Protein AF-A0A2S8PTW9-F1 (afdb_monomer)

Radius of gyration: 29.67 Å; Cα contacts (8 Å, |Δi|>4): 333; chains: 1; bounding box: 75×31×56 Å

Nearest PDB structures (foldseek):
  8pmr-assembly1_B  TM=9.628E-01  e=6.558E-12  Aspergillus fumigatus Af293
  6ygg-assembly1_B  TM=9.626E-01  e=1.312E-11  Aspergillus fumigatus Af293
  8r17-assembly1_A-2  TM=9.226E-01  e=1.488E-11  Neurospora crassa
  8pms-assembly2_C  TM=9.330E-01  e=4.082E-11  Aspergillus fumigatus Af293
  8r15-assembly1_A-2  TM=8.819E-01  e=1.798E-11  Fusarium oxysporum f. sp. cubense race 1

pLDDT: mean 82.05, std 20.7, range [34.62, 98.69]

Foldseek 3Di:
DDDDPRFDWDAPDPVLVVVLRVQLVVDPPCSLVSQVVVLVVVCCVVPPPDDQPPRRDRGPDDPVNSVVRNVVVVVVVVVVVVVVVCVVVVVVLVVLLVVLQVCLVVVPDDPPNQFPDDWDWDKDAAFFKWKDQADLQFFKIAGPPQDPLQQQDAPVSVVGDIFMKGFHHIAGRWTWHFGHNHSSGDHRGIMTGGPGGNVVCCVVVRIDTDD

Structure (mmCIF, N/CA/C/O backbone):
data_AF-A0A2S8PTW9-F1
#
_entry.id   AF-A0A2S8PTW9-F1
#
loop_
_atom_site.group_PDB
_atom_site.id
_atom_site.type_symbol
_atom_site.label_atom_id
_atom_site.label_alt_id
_atom_site.label_comp_id
_atom_site.label_asym_id
_atom_site.label_entity_id
_atom_site.label_seq_id
_atom_site.pdbx_PDB_ins_code
_atom_site.Cartn_x
_atom_site.Cartn_y
_atom_site.Cartn_z
_atom_site.occupancy
_atom_site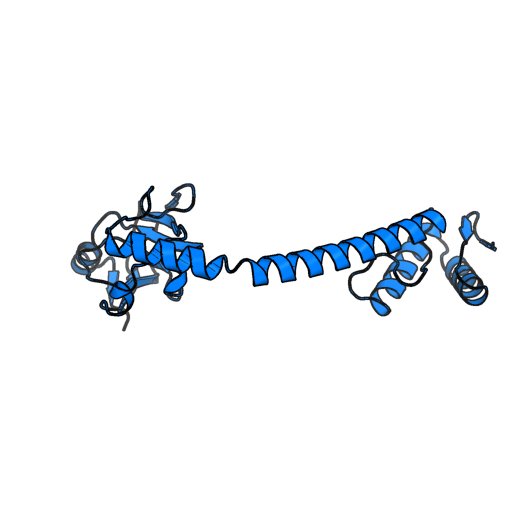.B_iso_or_equiv
_atom_site.auth_seq_id
_atom_site.auth_comp_id
_atom_site.auth_asym_id
_atom_site.auth_atom_id
_atom_site.pdbx_PDB_model_num
ATOM 1 N N . MET A 1 1 ? 51.076 4.497 -30.069 1.00 44.59 1 MET A N 1
ATOM 2 C CA . MET A 1 1 ? 51.244 4.101 -28.652 1.00 44.59 1 MET A CA 1
ATOM 3 C C . MET A 1 1 ? 52.230 5.046 -27.999 1.00 44.59 1 MET A C 1
ATOM 5 O O . MET A 1 1 ? 53.196 5.438 -28.641 1.00 44.59 1 MET A O 1
ATOM 9 N N . ALA A 1 2 ? 51.959 5.442 -26.763 1.00 47.88 2 ALA A N 1
ATOM 10 C CA . ALA A 1 2 ? 52.759 6.402 -26.016 1.00 47.88 2 ALA A CA 1
ATOM 11 C C . ALA A 1 2 ? 53.159 5.792 -24.667 1.00 47.88 2 ALA A C 1
ATOM 13 O O . ALA A 1 2 ? 52.341 5.120 -24.056 1.00 47.88 2 ALA A O 1
ATOM 14 N N . VAL A 1 3 ? 54.392 6.003 -24.202 1.00 51.44 3 VAL A N 1
ATOM 15 C CA . VAL A 1 3 ? 54.843 5.548 -22.874 1.00 51.44 3 VAL A CA 1
ATOM 16 C C . VAL A 1 3 ? 55.181 6.772 -22.031 1.00 51.44 3 VAL A C 1
ATOM 18 O O . VAL A 1 3 ? 55.885 7.655 -22.519 1.00 51.44 3 VAL A O 1
ATOM 21 N N . ALA A 1 4 ? 54.662 6.841 -20.805 1.00 52.59 4 ALA A N 1
ATOM 22 C CA . ALA A 1 4 ? 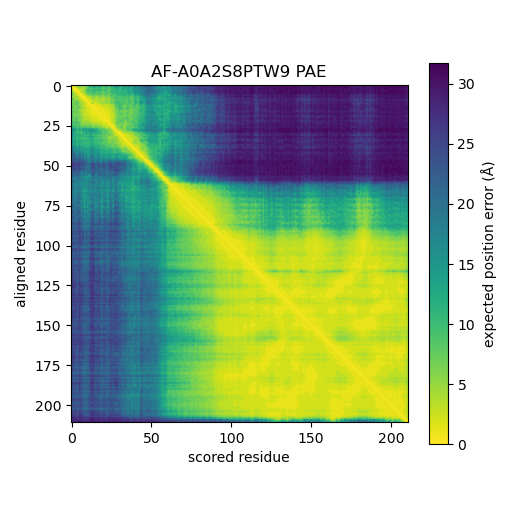55.040 7.845 -19.808 1.00 52.59 4 ALA A CA 1
ATOM 23 C C . ALA A 1 4 ? 54.912 7.250 -18.395 1.00 52.59 4 ALA A C 1
ATOM 25 O O . ALA A 1 4 ? 53.956 6.532 -18.105 1.00 52.59 4 ALA A O 1
ATOM 26 N N . GLY A 1 5 ? 55.913 7.483 -17.538 1.00 53.41 5 GLY A N 1
ATOM 27 C CA . GLY A 1 5 ? 55.943 6.961 -16.162 1.00 53.41 5 GLY A CA 1
ATOM 28 C C . GLY A 1 5 ? 55.925 5.428 -16.032 1.00 53.41 5 GLY A C 1
ATOM 29 O O . GLY A 1 5 ? 55.484 4.918 -15.010 1.00 53.41 5 GLY A O 1
ATOM 30 N N . GLY A 1 6 ? 56.346 4.686 -17.067 1.00 54.41 6 GLY A N 1
ATOM 31 C CA . GLY A 1 6 ? 56.312 3.213 -17.097 1.00 54.41 6 GLY A CA 1
ATOM 32 C C . GLY A 1 6 ? 54.978 2.594 -17.544 1.00 54.41 6 GLY A C 1
ATOM 33 O O . GLY A 1 6 ? 54.905 1.378 -17.705 1.00 54.41 6 GLY A O 1
ATOM 34 N N . ALA A 1 7 ? 53.940 3.398 -17.804 1.00 51.84 7 ALA A N 1
ATOM 35 C CA . ALA A 1 7 ? 52.643 2.928 -18.293 1.00 51.84 7 ALA A CA 1
ATOM 36 C C . ALA A 1 7 ? 52.500 3.112 -19.815 1.00 51.84 7 ALA A C 1
ATOM 38 O O . ALA A 1 7 ? 52.892 4.141 -20.373 1.00 51.84 7 ALA A O 1
ATOM 39 N N . GLN A 1 8 ? 51.903 2.123 -20.491 1.00 57.44 8 GLN A N 1
ATOM 40 C CA . GLN A 1 8 ? 51.485 2.256 -21.888 1.00 57.44 8 GLN A CA 1
ATOM 41 C C . GLN A 1 8 ? 50.155 3.012 -21.971 1.00 57.44 8 GLN A C 1
ATOM 43 O O . GLN A 1 8 ? 49.146 2.594 -21.408 1.00 57.44 8 GLN A O 1
ATOM 48 N N . ILE A 1 9 ? 50.155 4.112 -22.718 1.00 56.06 9 ILE A N 1
ATOM 49 C CA . ILE A 1 9 ? 48.984 4.922 -23.036 1.00 56.06 9 ILE A CA 1
ATOM 50 C C . ILE A 1 9 ? 48.485 4.515 -24.420 1.00 56.06 9 ILE A C 1
ATOM 52 O O . ILE A 1 9 ? 49.180 4.664 -25.439 1.00 56.06 9 ILE A O 1
ATOM 56 N N . VAL A 1 10 ? 47.249 4.032 -24.448 1.00 55.03 10 VAL A N 1
ATOM 57 C CA . VAL A 1 10 ? 46.483 3.788 -25.667 1.00 55.03 10 VAL A CA 1
ATOM 58 C C . VAL A 1 10 ? 45.387 4.847 -25.725 1.00 55.03 10 VAL A C 1
ATOM 60 O O . VAL A 1 10 ? 44.580 4.952 -24.808 1.00 55.03 10 VAL A O 1
ATOM 63 N N . ALA A 1 11 ? 45.392 5.657 -26.781 1.00 52.72 11 ALA A N 1
ATOM 64 C CA . ALA A 1 11 ? 44.460 6.763 -26.970 1.00 52.72 11 ALA A CA 1
ATOM 65 C C . ALA A 1 11 ? 43.822 6.683 -28.360 1.00 52.72 11 ALA A C 1
ATOM 67 O O . ALA A 1 11 ? 44.445 6.181 -29.297 1.00 52.72 11 ALA A O 1
ATOM 68 N N . ALA A 1 12 ? 42.593 7.188 -28.478 1.00 47.06 12 ALA A N 1
ATOM 69 C CA . ALA A 1 12 ? 41.829 7.161 -29.725 1.00 47.06 12 ALA A CA 1
ATOM 70 C C . ALA A 1 12 ? 42.385 8.114 -30.801 1.00 47.06 12 ALA A C 1
ATOM 72 O O . ALA A 1 12 ? 42.236 7.829 -31.985 1.00 47.06 12 ALA A O 1
ATOM 73 N N . THR A 1 13 ? 43.049 9.209 -30.405 1.00 54.88 13 THR A N 1
ATOM 74 C CA . THR A 1 13 ? 43.732 10.134 -31.326 1.00 54.88 13 THR A CA 1
ATOM 75 C C . THR A 1 13 ? 45.103 10.568 -30.784 1.00 54.88 13 THR A C 1
ATOM 77 O O . THR A 1 13 ? 45.358 10.444 -29.577 1.00 54.88 13 THR A O 1
ATOM 80 N N . PRO A 1 14 ? 46.004 11.080 -31.646 1.00 61.09 14 PRO A N 1
ATOM 81 C CA . PRO A 1 14 ? 47.291 11.630 -31.223 1.00 61.09 14 PRO A CA 1
ATOM 82 C C . PRO A 1 14 ? 47.163 12.809 -30.248 1.00 61.09 14 PRO A C 1
ATOM 84 O O . PRO A 1 14 ? 47.955 12.901 -29.310 1.00 61.09 14 PRO A O 1
ATOM 87 N N . GLU A 1 15 ? 46.156 13.673 -30.407 1.00 62.25 15 GLU A N 1
ATOM 88 C CA . GLU A 1 15 ? 45.913 14.805 -29.501 1.00 62.25 15 GLU A CA 1
ATOM 89 C C . GLU A 1 15 ? 45.520 14.317 -28.102 1.00 62.25 15 GLU A C 1
ATOM 91 O O . GLU A 1 15 ? 46.035 14.808 -27.097 1.00 62.25 15 GLU A O 1
ATOM 96 N N . ILE A 1 16 ? 44.673 13.284 -28.022 1.00 59.72 16 ILE A N 1
ATOM 97 C CA . ILE A 1 16 ? 44.289 12.656 -26.749 1.00 59.72 16 ILE A CA 1
ATOM 98 C C . ILE A 1 16 ? 45.504 11.988 -26.093 1.00 59.72 16 ILE A C 1
ATOM 100 O O . ILE A 1 16 ? 45.672 12.072 -24.876 1.00 59.72 16 ILE A O 1
ATOM 104 N N . ALA A 1 17 ? 46.398 11.383 -26.882 1.00 60.72 17 ALA A N 1
ATOM 105 C CA . ALA A 1 17 ? 47.649 10.826 -26.369 1.00 60.72 17 ALA A CA 1
ATOM 106 C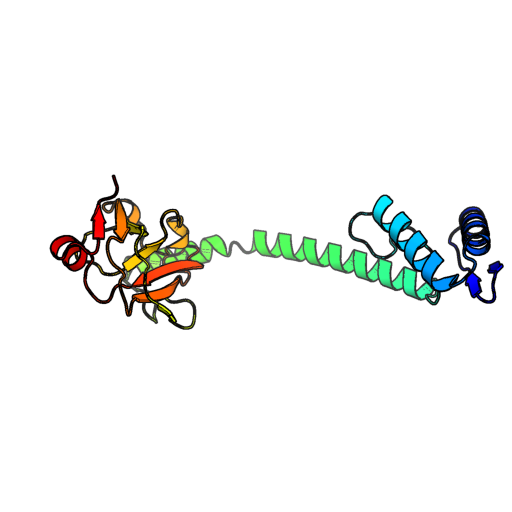 C . ALA A 1 17 ? 48.575 11.908 -25.782 1.00 60.72 17 ALA A C 1
ATOM 108 O O . ALA A 1 17 ? 49.238 11.664 -24.773 1.00 60.72 17 ALA A O 1
ATOM 109 N N . ALA A 1 18 ? 48.626 13.094 -26.398 1.00 65.94 18 ALA A N 1
ATOM 110 C CA . ALA A 1 18 ? 49.424 14.220 -25.919 1.00 65.94 18 ALA A CA 1
ATOM 111 C C . ALA A 1 18 ? 48.866 14.799 -24.609 1.00 65.94 18 ALA A C 1
ATOM 113 O O . ALA A 1 18 ? 49.622 14.994 -23.657 1.00 65.94 18 ALA A O 1
ATOM 114 N N . MET A 1 19 ? 47.545 14.976 -24.514 1.00 64.69 19 MET A N 1
ATOM 115 C CA . MET A 1 19 ? 46.888 15.420 -23.278 1.00 64.69 19 MET A CA 1
ATOM 116 C C . MET A 1 19 ? 47.076 14.416 -22.132 1.00 64.69 19 MET A C 1
ATOM 118 O O . MET A 1 19 ? 47.370 14.810 -21.006 1.00 64.69 19 MET A O 1
ATOM 122 N N . ALA A 1 20 ? 46.985 13.113 -22.423 1.00 62.28 20 ALA A N 1
ATOM 123 C CA . ALA A 1 20 ? 47.231 12.046 -21.454 1.00 62.28 20 ALA A CA 1
ATOM 124 C C . ALA A 1 20 ? 48.651 12.095 -20.871 1.00 62.28 20 ALA A C 1
ATOM 126 O O . ALA A 1 20 ? 48.835 11.937 -19.665 1.00 62.28 20 ALA A O 1
ATOM 127 N N . ARG A 1 21 ? 49.654 12.321 -21.731 1.00 65.50 21 ARG A N 1
ATOM 128 C CA . ARG A 1 21 ? 51.059 12.468 -21.327 1.00 65.50 21 ARG A CA 1
ATO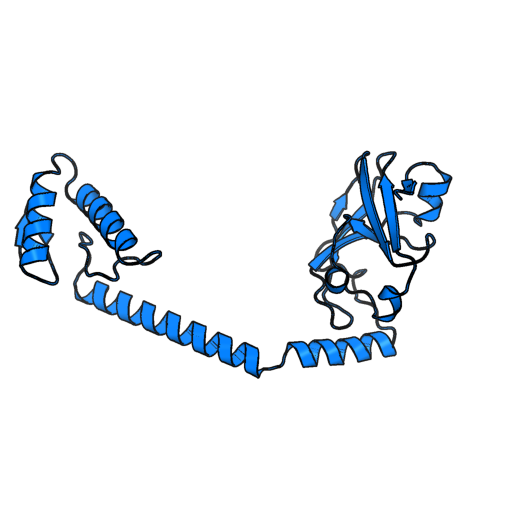M 129 C C . ARG A 1 21 ? 51.275 13.700 -20.451 1.00 65.50 21 ARG A C 1
ATOM 131 O O . ARG A 1 21 ? 51.898 13.577 -19.404 1.00 65.50 21 ARG A O 1
ATOM 138 N N . ALA A 1 22 ? 50.718 14.847 -20.837 1.00 66.44 22 ALA A N 1
ATOM 139 C CA . ALA A 1 22 ? 50.836 16.081 -20.060 1.00 66.44 22 ALA A CA 1
ATOM 140 C C . ALA A 1 22 ? 50.189 15.951 -18.667 1.00 66.44 22 ALA A C 1
ATOM 142 O O . ALA A 1 22 ? 50.758 16.387 -17.669 1.00 66.44 22 ALA A O 1
ATOM 143 N N . ALA A 1 23 ? 49.032 15.287 -18.576 1.00 62.16 23 ALA A N 1
ATOM 144 C CA . ALA A 1 23 ? 48.387 15.000 -17.295 1.00 62.16 23 ALA A CA 1
ATOM 145 C C . ALA A 1 23 ? 49.241 14.067 -16.416 1.00 62.16 23 ALA A C 1
ATOM 147 O O . ALA A 1 23 ? 49.372 14.295 -15.217 1.00 62.16 23 ALA A O 1
ATOM 148 N N . LEU A 1 24 ? 49.868 13.051 -17.018 1.00 60.75 24 LEU A N 1
ATOM 149 C CA . LEU A 1 24 ? 50.769 12.108 -16.350 1.00 60.75 24 LEU A CA 1
ATOM 150 C C . LEU A 1 24 ? 51.988 12.779 -15.711 1.00 60.75 24 LEU A C 1
ATOM 152 O O . LEU A 1 24 ? 52.347 12.436 -14.585 1.00 60.75 24 LEU A O 1
ATOM 156 N N . GLU A 1 25 ? 52.595 13.747 -16.397 1.00 65.12 25 GLU A N 1
ATOM 157 C CA . GLU A 1 25 ? 53.739 14.516 -15.888 1.00 65.12 25 GLU A CA 1
ATOM 158 C C . GLU A 1 25 ? 53.377 15.376 -14.662 1.00 65.12 25 GLU A C 1
ATOM 160 O O . GLU A 1 25 ? 54.220 15.608 -13.793 1.00 65.12 25 GLU A O 1
ATOM 165 N N . GLY A 1 26 ? 52.109 15.783 -14.528 1.00 63.53 26 GLY A N 1
ATOM 166 C CA . GLY A 1 26 ? 51.598 16.493 -13.350 1.00 63.53 26 GLY A CA 1
ATOM 167 C C . GLY A 1 26 ? 51.373 15.608 -12.113 1.00 63.53 26 GLY A C 1
ATOM 168 O O . GLY A 1 26 ? 51.289 16.116 -10.992 1.00 63.53 26 GLY A O 1
ATOM 169 N N . CYS A 1 27 ? 51.303 14.284 -12.274 1.00 64.62 27 CYS A N 1
ATOM 170 C CA . CYS A 1 27 ? 50.890 13.347 -11.228 1.00 64.62 27 CYS A CA 1
ATOM 171 C C . CYS A 1 27 ? 52.095 12.697 -10.523 1.00 64.62 27 CYS A C 1
ATOM 173 O O . CYS A 1 27 ? 52.467 11.560 -10.803 1.00 64.62 27 CYS A O 1
ATOM 175 N N . LYS A 1 28 ? 52.695 13.409 -9.562 1.00 58.66 28 LYS A N 1
ATOM 176 C CA . LYS A 1 28 ? 53.986 13.038 -8.941 1.00 58.66 28 LYS A CA 1
ATOM 177 C C . LYS A 1 28 ? 54.012 11.737 -8.114 1.00 58.66 28 LYS A C 1
ATOM 179 O O . LYS A 1 28 ? 55.070 11.125 -8.038 1.00 58.66 28 LYS A O 1
ATOM 184 N N . ALA A 1 29 ? 52.911 11.322 -7.474 1.00 55.69 29 ALA A N 1
ATOM 185 C CA . ALA A 1 29 ? 52.945 10.241 -6.465 1.00 55.69 29 ALA A CA 1
ATOM 186 C C . ALA A 1 29 ? 52.148 8.969 -6.823 1.00 55.69 29 ALA A C 1
ATOM 188 O O . ALA A 1 29 ? 52.393 7.914 -6.248 1.00 55.69 29 ALA A O 1
ATOM 189 N N . ALA A 1 30 ? 51.204 9.042 -7.767 1.00 58.12 30 ALA A N 1
ATOM 190 C CA . ALA A 1 30 ? 50.391 7.893 -8.177 1.00 58.12 30 ALA A CA 1
ATOM 191 C C . ALA A 1 30 ? 49.787 8.121 -9.575 1.00 58.12 30 ALA A C 1
ATOM 193 O O . ALA A 1 30 ? 48.578 8.349 -9.694 1.00 58.12 30 ALA A O 1
ATOM 194 N N . PRO A 1 31 ? 50.607 8.090 -10.641 1.00 59.97 31 PRO A N 1
ATOM 195 C CA . PRO A 1 31 ? 50.174 8.416 -11.999 1.00 59.97 31 PRO A CA 1
ATOM 196 C C . PRO A 1 31 ? 48.932 7.621 -12.427 1.00 59.97 31 PRO A C 1
ATOM 198 O O . PRO A 1 31 ? 47.965 8.210 -12.894 1.00 59.97 31 PRO A O 1
ATOM 201 N N . THR A 1 32 ? 48.882 6.318 -12.141 1.00 55.53 32 THR A N 1
ATOM 202 C CA . THR A 1 32 ? 47.740 5.434 -12.438 1.00 55.53 32 THR A CA 1
ATOM 203 C C . THR A 1 32 ? 46.422 5.871 -11.791 1.00 55.53 32 THR A C 1
ATOM 205 O O . THR A 1 32 ? 45.385 5.904 -12.451 1.00 55.53 32 THR A O 1
ATOM 208 N N . ILE A 1 33 ? 46.456 6.232 -10.504 1.00 59.97 33 ILE A N 1
ATOM 209 C CA . ILE A 1 33 ? 45.272 6.695 -9.760 1.00 59.97 33 ILE A CA 1
ATOM 210 C C . ILE A 1 33 ? 44.841 8.070 -10.277 1.00 59.97 33 ILE A C 1
ATOM 212 O O . ILE A 1 33 ? 43.656 8.327 -10.467 1.00 59.97 33 ILE A O 1
ATOM 216 N N . CYS A 1 34 ? 45.816 8.932 -10.553 1.00 63.66 34 CYS A N 1
ATOM 217 C CA . CYS A 1 34 ? 45.598 10.279 -11.053 1.00 63.66 34 CYS A CA 1
ATOM 218 C C . CYS A 1 34 ? 44.927 10.282 -12.438 1.00 63.66 34 CYS A C 1
ATOM 220 O O . CYS A 1 34 ? 43.948 11.002 -12.626 1.00 63.66 34 CYS A O 1
ATOM 222 N N . LEU A 1 35 ? 45.362 9.424 -13.376 1.00 59.88 35 LEU A N 1
ATOM 223 C CA . LEU A 1 35 ? 44.660 9.267 -14.657 1.00 59.88 35 LEU A CA 1
ATOM 224 C C . LEU A 1 35 ? 43.292 8.635 -14.507 1.00 59.88 35 LEU A C 1
ATOM 226 O O . LEU A 1 35 ? 42.390 9.041 -15.223 1.00 59.88 35 LEU A O 1
ATOM 230 N N . ASN A 1 36 ? 43.125 7.643 -13.632 1.00 57.59 36 ASN A N 1
ATOM 231 C CA . ASN A 1 36 ? 41.810 7.042 -13.441 1.00 57.59 36 ASN A CA 1
ATOM 232 C C . ASN A 1 36 ? 40.817 8.099 -12.930 1.00 57.59 36 ASN A C 1
ATOM 234 O O . ASN A 1 36 ? 39.722 8.207 -13.471 1.00 57.59 36 ASN A O 1
ATOM 238 N N . ASN A 1 37 ? 41.225 8.948 -11.981 1.00 57.59 37 ASN A N 1
ATOM 239 C CA . ASN A 1 37 ? 40.396 10.055 -11.500 1.00 57.59 37 ASN A CA 1
ATOM 240 C C . ASN A 1 37 ? 40.151 11.119 -12.582 1.00 57.59 37 ASN A C 1
ATOM 242 O O . ASN A 1 37 ? 39.009 11.522 -12.782 1.00 57.59 37 ASN A O 1
ATOM 246 N N . ALA A 1 38 ? 41.183 11.544 -13.317 1.00 60.34 38 ALA A N 1
ATOM 247 C CA . ALA A 1 38 ? 41.036 12.521 -14.398 1.00 60.34 38 ALA A CA 1
ATOM 248 C C . ALA A 1 38 ? 40.183 11.980 -15.563 1.00 60.34 38 ALA A C 1
ATOM 250 O O . ALA A 1 38 ? 39.331 12.681 -16.102 1.00 60.34 38 ALA A O 1
ATOM 251 N N . GLY A 1 39 ? 40.366 10.711 -15.923 1.00 54.66 39 GLY A N 1
ATOM 252 C CA . GLY A 1 39 ? 39.605 10.008 -16.951 1.00 54.66 39 GLY A CA 1
ATOM 253 C C . GLY A 1 39 ? 38.135 9.838 -16.576 1.00 54.66 39 GLY A C 1
ATOM 254 O O . GLY A 1 39 ? 37.279 10.026 -17.436 1.00 54.66 39 GLY A O 1
ATOM 255 N N . ILE A 1 40 ? 37.829 9.554 -15.304 1.00 51.19 40 ILE A N 1
ATOM 256 C CA . ILE A 1 40 ? 36.453 9.521 -14.779 1.00 51.19 40 ILE A CA 1
ATOM 257 C C . ILE A 1 40 ? 35.813 10.915 -14.850 1.00 51.19 40 ILE A C 1
ATOM 259 O O . ILE A 1 40 ? 34.720 11.038 -15.398 1.00 51.19 40 ILE A O 1
ATOM 263 N N . GLN A 1 41 ? 36.511 11.964 -14.394 1.00 48.78 41 GLN A N 1
ATOM 264 C CA . GLN A 1 41 ? 35.993 13.340 -14.424 1.00 48.78 41 GLN A CA 1
ATOM 265 C C . GLN A 1 41 ? 35.678 13.824 -15.849 1.00 48.78 41 GLN A C 1
ATOM 267 O O . GLN A 1 41 ? 34.651 14.462 -16.078 1.00 48.78 41 GLN A O 1
ATOM 272 N N . VAL A 1 42 ? 36.518 13.482 -16.831 1.00 51.41 42 VAL A N 1
ATOM 273 C CA . VAL A 1 42 ? 36.273 13.820 -18.244 1.00 51.41 42 VAL A CA 1
ATOM 274 C C . VAL A 1 42 ? 35.158 12.954 -18.855 1.00 51.41 42 VAL A C 1
ATOM 276 O O . VAL A 1 42 ? 34.376 13.452 -19.663 1.00 51.41 42 VAL A O 1
ATOM 279 N N . ALA A 1 43 ? 35.032 11.677 -18.468 1.00 43.97 43 ALA A N 1
ATOM 280 C CA . ALA A 1 43 ? 33.946 10.810 -18.944 1.00 43.97 43 ALA A CA 1
ATOM 281 C C . ALA A 1 43 ? 32.560 11.264 -18.466 1.00 43.97 43 ALA A C 1
ATOM 283 O O . ALA A 1 43 ? 31.615 11.236 -19.257 1.00 43.97 43 ALA A O 1
ATOM 284 N N . GLU A 1 44 ? 32.432 11.684 -17.207 1.00 38.59 44 GLU A N 1
ATOM 285 C CA . GLU A 1 44 ? 31.161 12.168 -16.652 1.00 38.59 44 GLU A CA 1
ATOM 286 C C . GLU A 1 44 ? 30.721 13.499 -17.275 1.00 38.59 44 GLU A C 1
ATOM 288 O O . GLU A 1 44 ? 29.530 13.687 -17.516 1.00 38.59 44 GLU A O 1
ATOM 293 N N . ALA A 1 45 ? 31.666 14.385 -17.610 1.00 41.47 45 ALA A N 1
ATOM 294 C CA . ALA A 1 45 ? 31.379 15.661 -18.270 1.00 41.47 45 ALA A CA 1
ATOM 295 C C . ALA A 1 45 ? 30.857 15.499 -19.711 1.00 41.47 45 ALA A C 1
ATOM 297 O O . ALA A 1 45 ? 30.099 16.339 -20.194 1.00 41.47 45 ALA A O 1
ATOM 298 N N . LEU A 1 46 ? 31.252 14.423 -20.400 1.00 40.88 46 LEU A N 1
ATOM 299 C CA . LEU A 1 46 ? 30.845 14.144 -21.783 1.00 40.88 46 LEU A CA 1
ATOM 300 C C . LEU A 1 46 ? 29.637 13.198 -21.869 1.00 40.88 46 LEU A C 1
ATOM 302 O O . LEU A 1 46 ? 28.872 13.266 -22.830 1.00 40.88 46 LEU A O 1
ATOM 306 N N . THR A 1 47 ? 29.440 12.329 -20.873 1.00 41.12 47 THR A N 1
ATOM 307 C CA . THR A 1 47 ? 28.290 11.419 -20.773 1.00 41.12 47 THR A CA 1
ATOM 308 C C . THR A 1 47 ? 27.920 11.151 -19.308 1.00 41.12 47 THR A C 1
ATOM 310 O O . THR A 1 47 ? 28.566 10.319 -18.664 1.00 41.12 47 THR A O 1
ATOM 313 N N . PRO A 1 48 ? 26.848 11.768 -18.778 1.00 35.75 48 PRO A N 1
ATOM 314 C CA . PRO A 1 48 ? 26.356 11.454 -17.441 1.00 35.75 48 PRO A CA 1
ATOM 315 C C . PRO A 1 48 ? 25.947 9.972 -17.342 1.00 35.75 48 PRO A C 1
ATOM 317 O O . PRO A 1 48 ? 25.083 9.509 -18.086 1.00 35.75 48 PRO A O 1
ATOM 320 N N . GLY A 1 49 ? 26.583 9.217 -16.438 1.00 42.41 49 GLY A N 1
ATOM 321 C CA . GLY A 1 49 ? 26.229 7.823 -16.122 1.00 42.41 49 GLY A CA 1
ATOM 322 C C . GLY A 1 49 ? 26.953 6.716 -16.905 1.00 42.41 49 GLY A C 1
ATOM 323 O O . GLY A 1 49 ? 26.506 5.570 -16.869 1.00 42.41 49 GLY A O 1
ATOM 324 N N . GLY A 1 50 ? 28.054 7.000 -17.609 1.00 36.16 50 GLY A N 1
ATOM 325 C CA . GLY A 1 50 ? 28.757 5.998 -18.418 1.00 36.16 50 GLY A CA 1
ATOM 326 C C . GLY A 1 50 ? 30.250 5.893 -18.129 1.00 36.16 50 GLY A C 1
ATOM 327 O O . GLY A 1 50 ? 31.017 6.788 -18.469 1.00 36.16 50 GLY A O 1
ATOM 328 N N . VAL A 1 51 ? 30.687 4.738 -17.623 1.00 38.44 51 VAL A N 1
ATOM 329 C CA . VAL A 1 51 ? 32.082 4.293 -17.741 1.00 38.44 51 VAL A CA 1
ATOM 330 C C . VAL A 1 51 ? 32.510 4.324 -19.218 1.00 38.44 51 VAL A C 1
ATOM 332 O O . VAL A 1 51 ? 32.134 3.461 -20.006 1.00 38.44 51 VAL A O 1
ATOM 335 N N . GLY A 1 52 ? 33.306 5.328 -19.591 1.00 42.25 52 GLY A N 1
ATOM 336 C CA . GLY A 1 52 ? 34.199 5.280 -20.752 1.00 42.25 52 GLY A CA 1
ATOM 337 C C . GLY A 1 52 ? 33.584 5.432 -22.149 1.00 42.25 52 GLY A C 1
ATOM 338 O O . GLY A 1 52 ? 34.163 4.921 -23.105 1.00 42.25 52 GLY A O 1
ATOM 339 N N . ALA A 1 53 ? 32.464 6.140 -22.327 1.00 37.75 53 ALA A N 1
ATOM 340 C CA . ALA A 1 53 ? 31.866 6.312 -23.662 1.00 37.75 53 ALA A CA 1
ATOM 341 C C . ALA A 1 53 ? 32.681 7.211 -24.627 1.00 37.75 53 ALA A C 1
ATOM 343 O O . ALA A 1 53 ? 32.456 7.154 -25.837 1.00 37.75 53 ALA A O 1
ATOM 344 N N . ALA A 1 54 ? 33.653 7.982 -24.124 1.00 34.62 54 ALA A N 1
ATOM 345 C CA . ALA A 1 54 ? 34.437 8.943 -24.911 1.00 34.62 54 ALA A CA 1
ATOM 346 C C . ALA A 1 54 ? 35.891 8.515 -25.220 1.00 34.62 54 ALA A C 1
ATOM 348 O O . ALA A 1 54 ? 36.683 9.332 -25.676 1.00 34.62 54 ALA A O 1
ATOM 349 N N . GLY A 1 55 ? 36.278 7.253 -24.987 1.00 41.56 55 GLY A N 1
ATOM 350 C CA . GLY A 1 55 ? 37.675 6.836 -25.202 1.00 41.56 55 GLY A CA 1
ATOM 351 C C . GLY A 1 55 ? 38.651 7.447 -24.188 1.00 41.56 55 GLY A C 1
ATOM 352 O O . GLY A 1 55 ? 39.818 7.677 -24.500 1.00 41.56 55 GLY A O 1
ATOM 353 N N . VAL A 1 56 ? 38.164 7.721 -22.975 1.00 42.47 56 VAL A N 1
ATOM 354 C CA . VAL A 1 56 ? 38.995 8.154 -21.850 1.00 42.47 56 VAL A CA 1
ATOM 355 C C . VAL A 1 56 ? 39.846 7.002 -21.324 1.00 42.47 56 VAL A C 1
ATOM 357 O O . VAL A 1 56 ? 39.426 5.845 -21.261 1.00 42.47 56 VAL A O 1
ATOM 360 N N . ILE A 1 57 ? 41.071 7.364 -20.968 1.00 42.62 57 ILE A N 1
ATOM 361 C CA . ILE A 1 57 ? 42.166 6.492 -20.566 1.00 42.62 57 ILE A CA 1
ATOM 362 C C . ILE A 1 57 ? 41.775 5.721 -19.300 1.00 42.62 57 ILE A C 1
ATOM 364 O O . ILE A 1 57 ? 41.658 6.303 -18.227 1.00 42.62 57 ILE A O 1
ATOM 368 N N . GLY A 1 58 ? 41.589 4.407 -19.419 1.00 47.66 58 GLY A N 1
ATOM 369 C CA . GLY A 1 58 ? 41.632 3.492 -18.282 1.00 47.66 58 GLY A CA 1
ATOM 370 C C . GLY A 1 58 ? 43.010 2.850 -18.242 1.00 47.66 58 GLY A C 1
ATOM 371 O O . GLY A 1 58 ? 43.356 2.100 -19.156 1.00 47.66 58 GLY A O 1
ATOM 372 N N . VAL A 1 59 ? 43.814 3.134 -17.218 1.00 40.38 59 VAL A N 1
ATOM 373 C CA . VAL A 1 59 ? 45.106 2.452 -17.070 1.00 40.38 59 VAL A CA 1
ATOM 374 C C . VAL A 1 59 ? 44.834 0.965 -16.827 1.00 40.38 59 VAL A C 1
ATOM 376 O O . VAL A 1 59 ? 44.158 0.606 -15.866 1.00 40.38 59 VAL A O 1
ATOM 379 N N . GLY A 1 60 ? 45.328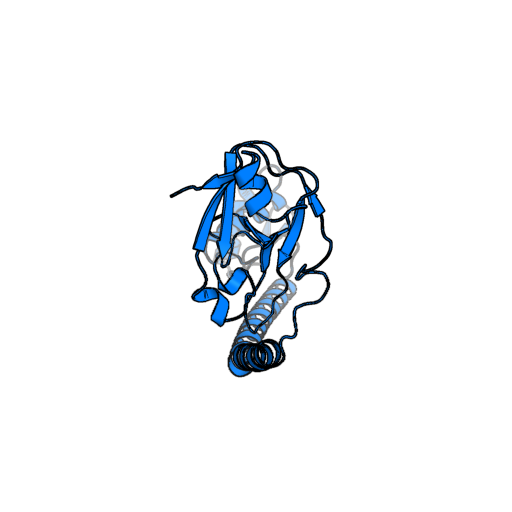 0.107 -17.723 1.00 44.22 60 GLY A N 1
ATOM 380 C CA . GLY A 1 60 ? 45.157 -1.348 -17.646 1.00 44.22 60 GLY A CA 1
ATOM 381 C C . GLY A 1 60 ? 44.003 -1.942 -18.464 1.00 44.22 60 GLY A C 1
ATOM 382 O O . GLY A 1 60 ? 43.807 -3.148 -18.381 1.00 44.22 60 GLY A O 1
ATOM 383 N N . LYS A 1 61 ? 43.264 -1.155 -19.265 1.00 50.75 61 LYS A N 1
ATOM 384 C CA . LYS A 1 61 ? 42.278 -1.685 -20.230 1.00 50.75 61 LYS A CA 1
ATOM 385 C C . LYS A 1 61 ? 42.750 -1.513 -21.671 1.00 50.75 61 LYS A C 1
ATOM 387 O O . LYS A 1 61 ? 43.176 -0.435 -22.079 1.00 50.75 61 LYS A O 1
ATOM 392 N N . THR A 1 62 ? 42.653 -2.574 -22.457 1.00 55.81 62 THR A N 1
ATOM 393 C CA . THR A 1 62 ? 42.973 -2.583 -23.886 1.00 55.81 62 THR A CA 1
ATOM 394 C C . THR A 1 62 ? 41.864 -1.912 -24.707 1.00 55.81 62 THR A C 1
ATOM 396 O O . THR A 1 62 ? 40.695 -1.878 -24.316 1.00 55.81 62 THR A O 1
ATOM 399 N N . ALA A 1 63 ? 42.202 -1.409 -25.900 1.00 56.41 63 ALA A N 1
ATOM 400 C CA . ALA A 1 63 ? 41.211 -0.864 -26.837 1.00 56.41 63 ALA A CA 1
ATOM 401 C C . ALA A 1 63 ? 40.122 -1.892 -27.219 1.00 56.41 63 ALA A C 1
ATOM 403 O O . ALA A 1 63 ? 38.971 -1.523 -27.473 1.00 56.41 63 ALA A O 1
ATOM 404 N N . ALA A 1 64 ? 40.469 -3.185 -27.209 1.00 64.19 64 ALA A N 1
ATOM 405 C CA . ALA A 1 64 ? 39.527 -4.278 -27.417 1.00 64.19 64 ALA A CA 1
ATOM 406 C C . ALA A 1 64 ? 38.479 -4.338 -26.292 1.00 64.19 64 ALA A C 1
ATOM 408 O O . ALA A 1 64 ? 37.282 -4.359 -26.572 1.00 64.19 64 ALA A O 1
ATOM 409 N N . GLU A 1 65 ? 38.899 -4.264 -25.027 1.00 65.44 65 GLU A N 1
ATOM 410 C CA . GLU A 1 65 ? 37.986 -4.270 -23.876 1.00 65.44 65 GLU A CA 1
ATOM 411 C C . GLU A 1 65 ? 37.067 -3.041 -23.850 1.00 65.44 65 GLU A C 1
ATOM 413 O O . GLU A 1 65 ? 35.881 -3.163 -23.540 1.00 65.44 65 GLU A O 1
ATOM 418 N N . ALA A 1 66 ? 37.571 -1.864 -24.238 1.00 58.91 66 ALA A N 1
ATOM 419 C CA . ALA A 1 66 ? 36.749 -0.657 -24.366 1.00 58.91 66 ALA A CA 1
ATOM 420 C C . ALA A 1 66 ? 35.682 -0.792 -25.472 1.00 58.91 66 ALA A C 1
ATOM 422 O O . ALA A 1 66 ? 34.528 -0.395 -25.291 1.00 58.91 66 ALA A O 1
ATOM 423 N N . THR A 1 67 ? 36.037 -1.409 -26.602 1.00 72.75 67 THR A N 1
ATOM 424 C CA . THR A 1 67 ? 35.113 -1.660 -27.722 1.00 72.75 67 THR A CA 1
ATOM 425 C C . THR A 1 67 ? 34.036 -2.681 -27.348 1.00 72.75 67 THR A C 1
ATOM 427 O O . THR A 1 67 ? 32.852 -2.489 -27.649 1.00 72.75 67 THR A O 1
ATOM 430 N N . VAL A 1 68 ? 34.419 -3.739 -26.626 1.00 78.38 68 VAL A N 1
ATOM 431 C CA . VAL A 1 68 ? 33.482 -4.732 -26.083 1.00 78.38 68 VAL A CA 1
ATOM 432 C C . VAL A 1 68 ? 32.512 -4.070 -25.103 1.00 78.38 68 VAL A C 1
ATOM 434 O O . VAL A 1 68 ? 31.302 -4.239 -25.248 1.00 78.38 68 VAL A O 1
ATOM 437 N N . ALA A 1 69 ? 33.002 -3.248 -24.170 1.00 72.56 69 ALA A N 1
ATOM 438 C CA . ALA A 1 69 ? 32.153 -2.538 -23.211 1.00 72.56 69 ALA A CA 1
ATOM 439 C C . ALA A 1 69 ? 31.134 -1.613 -23.901 1.00 72.56 69 ALA A C 1
ATOM 441 O O . ALA A 1 69 ? 29.956 -1.613 -23.538 1.00 72.56 69 ALA A O 1
ATOM 442 N N . LYS A 1 70 ? 31.547 -0.883 -24.947 1.00 76.69 70 LYS A N 1
ATOM 443 C CA . LYS A 1 70 ? 30.646 -0.037 -25.748 1.00 76.69 70 LYS A CA 1
ATOM 444 C C . LYS A 1 70 ? 29.566 -0.854 -26.460 1.00 76.69 70 LYS A C 1
ATOM 446 O O . LYS A 1 70 ? 28.399 -0.464 -26.470 1.00 76.69 70 LYS A O 1
ATOM 451 N N . THR A 1 71 ? 29.937 -2.006 -27.012 1.00 84.31 71 THR A N 1
ATOM 452 C CA . THR A 1 71 ? 28.996 -2.915 -27.682 1.00 84.31 71 THR A CA 1
ATOM 453 C C . THR A 1 71 ? 27.972 -3.475 -26.697 1.00 84.31 71 THR A C 1
ATOM 455 O O . THR A 1 71 ? 26.775 -3.481 -26.983 1.00 84.31 71 THR A O 1
ATOM 458 N N . VAL A 1 72 ? 28.416 -3.891 -25.507 1.00 87.25 72 VAL A N 1
ATOM 459 C CA . VAL A 1 72 ? 27.527 -4.354 -24.432 1.00 87.25 72 VAL A CA 1
ATOM 460 C C . VAL A 1 72 ? 26.577 -3.238 -23.999 1.00 87.25 72 VAL A C 1
ATOM 462 O O . VAL A 1 72 ? 25.376 -3.476 -23.914 1.00 87.25 72 VAL A O 1
ATOM 465 N N . ALA A 1 73 ? 27.073 -2.016 -23.797 1.00 81.69 73 ALA A N 1
ATOM 466 C CA . ALA A 1 73 ? 26.238 -0.880 -23.412 1.00 81.69 73 ALA A CA 1
ATOM 467 C C . ALA A 1 73 ? 25.139 -0.580 -24.447 1.00 81.69 73 ALA A C 1
ATOM 469 O O . ALA A 1 73 ? 23.989 -0.349 -24.072 1.00 81.69 73 ALA A O 1
ATOM 470 N N . ASN A 1 74 ? 25.461 -0.629 -25.743 1.00 87.06 74 ASN A N 1
ATOM 471 C CA . ASN A 1 74 ? 24.476 -0.435 -26.809 1.00 87.06 74 ASN A CA 1
ATOM 472 C C . ASN A 1 74 ? 23.414 -1.542 -26.820 1.00 87.06 74 ASN A C 1
ATOM 474 O O . ASN A 1 74 ? 22.225 -1.239 -26.866 1.00 87.06 74 ASN A O 1
ATOM 478 N N . ARG A 1 75 ? 23.829 -2.807 -26.680 1.00 93.38 75 ARG A N 1
ATOM 479 C CA . ARG A 1 75 ? 22.902 -3.945 -26.580 1.00 93.38 75 ARG A CA 1
ATOM 480 C C . ARG A 1 75 ? 21.986 -3.844 -25.364 1.00 93.38 75 ARG A C 1
ATOM 482 O O . ARG A 1 75 ? 20.808 -4.160 -25.457 1.00 93.38 75 ARG A O 1
ATOM 489 N N . VAL A 1 76 ? 22.499 -3.393 -24.218 1.00 92.88 76 VAL A N 1
ATOM 490 C CA . VAL A 1 76 ? 21.672 -3.174 -23.019 1.00 92.88 76 VAL A CA 1
ATOM 491 C C . VAL A 1 76 ? 20.614 -2.107 -23.286 1.00 92.88 76 VAL A C 1
ATOM 493 O O . VAL A 1 76 ? 19.453 -2.325 -22.951 1.00 92.88 76 VAL A O 1
ATOM 496 N N . LYS A 1 77 ? 20.977 -0.989 -23.927 1.00 94.44 77 LYS A N 1
ATOM 497 C CA . LYS A 1 77 ? 20.013 0.061 -24.297 1.00 94.44 77 LYS A CA 1
ATOM 498 C C . LYS A 1 77 ? 18.924 -0.476 -25.226 1.00 94.44 77 LYS A C 1
ATOM 500 O O . LYS A 1 77 ? 17.747 -0.278 -24.947 1.00 94.44 77 LYS A O 1
ATOM 505 N N . GLU A 1 78 ? 19.307 -1.211 -26.265 1.00 95.44 78 GLU A N 1
ATOM 506 C CA . GLU A 1 78 ? 18.368 -1.840 -27.200 1.00 95.44 78 GLU A CA 1
ATOM 507 C C . GLU A 1 78 ? 17.433 -2.840 -26.501 1.00 95.44 78 GLU A C 1
ATOM 509 O O . GLU A 1 78 ? 16.216 -2.809 -26.699 1.00 95.44 78 GLU A O 1
ATOM 514 N N . ASN A 1 79 ? 17.975 -3.676 -25.612 1.00 95.25 79 ASN A N 1
ATOM 515 C CA . ASN A 1 79 ? 17.191 -4.618 -24.815 1.00 95.25 79 ASN A CA 1
ATOM 516 C C . ASN A 1 79 ? 16.199 -3.900 -23.892 1.00 95.25 79 ASN A C 1
ATOM 518 O O . ASN A 1 79 ? 15.067 -4.363 -23.736 1.00 95.25 79 ASN A O 1
ATOM 522 N N . VAL A 1 80 ? 16.595 -2.778 -23.279 1.00 95.38 80 VAL A N 1
ATOM 523 C CA . VAL A 1 80 ? 15.709 -1.959 -22.437 1.00 95.38 80 VAL A CA 1
ATOM 524 C C . VAL A 1 80 ? 14.560 -1.401 -23.268 1.00 95.38 80 VAL A C 1
ATOM 526 O O . VAL A 1 80 ? 13.409 -1.584 -22.873 1.00 95.38 80 VAL A O 1
ATOM 529 N N . THR A 1 81 ? 14.846 -0.803 -24.426 1.00 95.62 81 THR A N 1
ATOM 530 C CA . THR A 1 81 ? 13.818 -0.269 -25.331 1.00 95.62 81 THR A CA 1
ATOM 531 C C . THR A 1 81 ? 12.862 -1.367 -25.795 1.00 95.62 81 THR A C 1
ATOM 533 O O . THR A 1 81 ? 11.650 -1.229 -25.655 1.00 95.62 81 THR A O 1
ATOM 536 N N . THR A 1 82 ? 13.391 -2.504 -26.251 1.00 95.81 82 THR A N 1
ATOM 537 C CA . THR A 1 82 ? 12.576 -3.652 -26.683 1.00 95.81 82 THR A CA 1
ATOM 538 C C . THR A 1 82 ? 11.687 -4.162 -25.547 1.00 95.81 82 THR A C 1
ATOM 540 O O . THR A 1 82 ? 10.504 -4.435 -25.740 1.00 95.81 82 THR A O 1
ATOM 543 N N . SER A 1 83 ? 12.226 -4.223 -24.327 1.00 93.75 83 SER A N 1
ATOM 544 C CA . SER A 1 83 ? 11.470 -4.647 -23.145 1.00 93.75 83 SER A CA 1
ATOM 545 C C . SER A 1 83 ? 10.415 -3.627 -22.706 1.00 93.75 83 SER A C 1
ATOM 547 O O . SER A 1 83 ? 9.440 -4.008 -22.064 1.00 93.75 83 SER A O 1
ATOM 549 N N . GLN A 1 84 ? 10.602 -2.334 -22.969 1.00 91.75 84 GLN A N 1
ATOM 550 C CA . GLN A 1 84 ? 9.591 -1.306 -22.699 1.00 91.75 84 GLN A CA 1
ATOM 551 C C . GLN A 1 84 ? 8.422 -1.445 -23.673 1.00 91.75 84 GLN A C 1
ATOM 553 O O . GLN A 1 84 ? 7.288 -1.605 -23.227 1.00 91.75 84 GLN A O 1
ATOM 558 N N . VAL A 1 85 ? 8.713 -1.535 -24.974 1.00 93.50 85 VAL A N 1
ATOM 559 C CA . VAL A 1 85 ? 7.696 -1.740 -26.016 1.00 93.50 85 VAL A CA 1
ATOM 560 C C . VAL A 1 85 ? 6.896 -3.020 -25.767 1.00 93.50 85 VAL A C 1
ATOM 562 O O . VAL A 1 85 ? 5.671 -3.003 -25.843 1.00 93.50 85 VAL A O 1
ATOM 565 N N . ALA A 1 86 ? 7.560 -4.122 -25.405 1.00 92.50 86 ALA A N 1
ATOM 566 C CA . ALA A 1 86 ? 6.882 -5.379 -25.086 1.00 92.50 86 ALA A CA 1
ATOM 567 C C . ALA A 1 86 ? 5.961 -5.272 -23.856 1.00 92.50 86 ALA A C 1
ATOM 569 O O . ALA A 1 86 ? 4.893 -5.881 -23.822 1.00 92.50 86 ALA A O 1
ATOM 570 N N . ARG A 1 87 ? 6.345 -4.493 -22.833 1.00 88.25 87 ARG A N 1
ATOM 571 C CA . ARG A 1 87 ? 5.483 -4.252 -21.664 1.00 88.25 87 ARG A CA 1
ATOM 572 C C . ARG A 1 87 ? 4.259 -3.429 -22.038 1.00 88.25 87 ARG A C 1
ATOM 574 O O . ARG A 1 87 ? 3.162 -3.773 -21.609 1.00 88.25 87 ARG A O 1
ATOM 581 N N . GLU A 1 88 ? 4.440 -2.387 -22.838 1.00 86.56 88 GLU A N 1
ATOM 582 C CA . GLU A 1 88 ? 3.347 -1.529 -23.299 1.00 86.56 88 GLU A CA 1
ATOM 583 C C . GLU A 1 88 ? 2.362 -2.303 -24.182 1.00 86.56 88 GLU A C 1
ATOM 585 O O . GLU A 1 88 ? 1.156 -2.245 -23.950 1.00 86.56 88 GLU A O 1
ATOM 590 N N . SER A 1 89 ? 2.859 -3.111 -25.122 1.00 92.38 89 SER A N 1
ATOM 591 C CA . SER A 1 89 ? 2.014 -3.90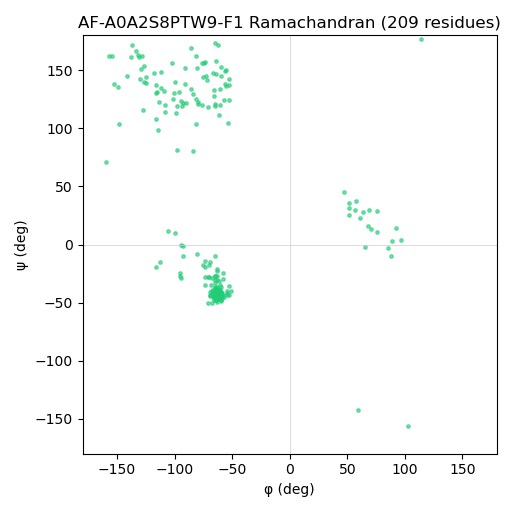3 -26.023 1.00 92.38 89 SER A CA 1
ATOM 592 C C . SER A 1 89 ? 1.337 -5.102 -25.354 1.00 92.38 89 SER A C 1
ATOM 594 O O . SER A 1 89 ? 0.326 -5.590 -25.856 1.00 92.38 89 SER A O 1
ATOM 596 N N . SER A 1 90 ? 1.845 -5.565 -24.204 1.00 90.81 90 SER A N 1
ATOM 597 C CA . SER A 1 90 ? 1.263 -6.699 -23.470 1.00 90.81 90 SER A CA 1
ATOM 598 C C . SER A 1 90 ? -0.158 -6.445 -22.962 1.00 90.81 90 SER A C 1
ATOM 600 O O . SER A 1 90 ? -0.879 -7.398 -22.669 1.00 90.81 90 SER A O 1
ATOM 602 N N . ASN A 1 91 ? -0.554 -5.176 -22.802 1.00 88.81 91 ASN A N 1
ATOM 603 C CA . ASN A 1 91 ? -1.816 -4.781 -22.172 1.00 88.81 91 ASN A CA 1
ATOM 604 C C . ASN A 1 91 ? -2.046 -5.421 -20.789 1.00 88.81 91 ASN A C 1
ATOM 606 O O . ASN A 1 91 ? -3.188 -5.546 -20.350 1.00 88.81 91 ASN A O 1
ATOM 610 N N . PHE A 1 92 ? -0.986 -5.803 -20.062 1.00 87.69 92 PHE A N 1
ATOM 611 C CA . PHE A 1 92 ? -1.100 -6.500 -18.773 1.00 87.69 92 PHE A CA 1
ATOM 612 C C . PHE A 1 92 ? -2.007 -5.769 -17.767 1.00 87.69 92 PHE A C 1
ATOM 614 O O . PHE A 1 92 ? -2.776 -6.396 -17.041 1.00 87.69 92 PHE A O 1
ATOM 621 N N . GLY A 1 93 ? -1.984 -4.432 -17.768 1.00 86.88 93 GLY A N 1
ATOM 622 C CA . GLY A 1 93 ? -2.875 -3.624 -16.933 1.00 86.88 93 GLY A CA 1
ATOM 623 C C . GLY A 1 93 ? -4.365 -3.843 -17.225 1.00 86.88 93 GLY A C 1
ATOM 624 O O . GLY A 1 93 ? -5.164 -3.847 -16.293 1.00 86.88 93 GLY A O 1
ATOM 625 N N . GLN A 1 94 ? -4.745 -4.083 -18.484 1.00 90.81 94 GLN A N 1
ATOM 626 C CA . GLN A 1 94 ? -6.132 -4.381 -18.857 1.00 90.81 94 GLN A CA 1
ATOM 627 C C . GLN A 1 94 ? -6.562 -5.755 -18.339 1.00 90.81 94 GLN A C 1
ATOM 629 O O . GLN A 1 94 ? -7.641 -5.873 -17.763 1.00 90.81 94 GLN A O 1
ATOM 634 N N . TYR A 1 95 ? -5.699 -6.770 -18.464 1.00 91.00 95 TYR A N 1
ATOM 635 C CA . TYR A 1 95 ? -5.956 -8.102 -17.906 1.00 91.00 95 TYR A CA 1
ATOM 636 C C . TYR A 1 95 ? -6.127 -8.054 -16.387 1.00 91.00 95 TYR A C 1
ATOM 638 O O . TYR A 1 95 ? -7.100 -8.592 -15.865 1.00 91.00 95 TYR A O 1
ATOM 646 N N . SER A 1 96 ? -5.239 -7.345 -15.684 1.00 92.12 96 SER A N 1
ATOM 647 C CA . SER A 1 96 ? -5.339 -7.178 -14.230 1.00 92.12 96 SER A CA 1
ATOM 648 C C . SER A 1 96 ? -6.631 -6.463 -13.815 1.00 92.12 96 SER A C 1
ATOM 650 O O . SER A 1 96 ? -7.265 -6.856 -12.836 1.00 92.12 96 SER A O 1
ATOM 652 N N . LYS A 1 97 ? -7.071 -5.446 -14.571 1.00 93.81 97 LYS A N 1
ATOM 653 C CA . LYS A 1 97 ? -8.358 -4.773 -14.333 1.00 93.81 97 LYS A CA 1
ATOM 654 C C . LYS A 1 97 ? -9.546 -5.710 -14.555 1.00 93.81 97 LYS A C 1
ATOM 656 O O . LYS A 1 97 ? -10.431 -5.748 -13.707 1.00 93.81 97 LYS A O 1
ATOM 661 N N . ALA A 1 98 ? -9.544 -6.481 -15.642 1.00 96.00 98 ALA A N 1
ATOM 662 C CA . ALA A 1 98 ? -10.607 -7.436 -15.949 1.00 96.00 98 ALA A CA 1
ATOM 663 C C . ALA A 1 98 ? -10.716 -8.543 -14.887 1.00 96.00 98 ALA A C 1
ATOM 665 O O . ALA A 1 98 ? -11.812 -8.825 -14.404 1.00 96.00 98 ALA A O 1
ATOM 666 N N . GLU A 1 99 ? -9.588 -9.120 -14.463 1.00 95.81 99 GLU A N 1
ATOM 667 C CA . GLU A 1 99 ? -9.544 -10.081 -13.354 1.00 95.81 99 GLU A CA 1
ATOM 668 C C . GLU A 1 99 ? -10.086 -9.454 -12.062 1.00 95.81 99 GLU A C 1
ATOM 670 O O . GLU A 1 99 ? -10.910 -10.050 -11.370 1.00 95.81 99 GLU A O 1
ATOM 675 N N . GLY A 1 100 ? -9.682 -8.217 -11.774 1.00 96.94 100 GLY A N 1
ATOM 676 C CA . GLY A 1 100 ? -10.173 -7.443 -10.642 1.00 96.94 100 GLY A CA 1
ATOM 677 C C . GLY A 1 100 ? -11.689 -7.297 -10.594 1.00 96.94 100 GLY A C 1
ATOM 678 O O . GLY A 1 100 ? -12.294 -7.473 -9.537 1.00 96.94 100 GLY A O 1
ATOM 679 N N . SER A 1 101 ? -12.313 -7.022 -11.739 1.00 96.69 101 SER A N 1
ATOM 680 C CA . SER A 1 101 ? -13.771 -6.941 -11.851 1.00 96.69 101 SER A CA 1
ATOM 681 C C . SER A 1 101 ? -14.451 -8.285 -11.581 1.00 96.69 101 SER A C 1
ATOM 683 O O . SER A 1 101 ? -15.503 -8.314 -10.945 1.00 96.69 101 SER A O 1
ATOM 685 N N . VAL A 1 102 ? -13.849 -9.403 -12.001 1.00 97.62 102 VAL A N 1
ATOM 686 C CA . VAL A 1 102 ? -14.354 -10.749 -11.681 1.00 97.62 102 VAL A CA 1
ATOM 687 C C . VAL A 1 102 ? -14.235 -11.032 -10.181 1.00 97.62 102 VAL A C 1
ATOM 689 O O . VAL A 1 102 ? -15.200 -11.495 -9.574 1.00 97.62 102 VAL A O 1
ATOM 692 N N . GLN A 1 103 ? -13.095 -10.707 -9.562 1.00 97.69 103 GLN A N 1
ATOM 693 C CA . GLN A 1 103 ? -12.895 -10.840 -8.113 1.00 97.69 103 GLN A CA 1
ATOM 694 C C . GLN A 1 103 ? -13.952 -10.049 -7.331 1.00 97.69 103 GLN A C 1
ATOM 696 O O . GLN A 1 103 ? -14.539 -10.580 -6.390 1.00 97.69 103 GLN A O 1
ATOM 701 N N . GLU A 1 104 ? -14.225 -8.804 -7.732 1.00 96.94 104 GLU A N 1
ATOM 702 C CA . GLU A 1 104 ? -15.234 -7.949 -7.098 1.00 96.94 104 GLU A CA 1
ATOM 703 C C . GLU A 1 104 ? -16.648 -8.511 -7.289 1.00 96.94 104 GLU A C 1
ATOM 705 O O . GLU A 1 104 ? -17.379 -8.663 -6.310 1.00 96.94 104 GLU A O 1
ATOM 710 N N . SER A 1 105 ? -17.011 -8.902 -8.515 1.00 97.31 105 SER A N 1
ATOM 711 C CA . SER A 1 105 ? -18.329 -9.474 -8.825 1.00 97.31 105 SER A CA 1
ATOM 712 C C . SER A 1 105 ? -18.612 -10.774 -8.073 1.00 97.31 105 SER A C 1
ATOM 714 O O . SER A 1 105 ? -19.770 -11.070 -7.789 1.00 97.31 105 SER A O 1
ATOM 716 N N . LEU A 1 106 ? -17.578 -11.563 -7.781 1.00 97.56 106 LEU A N 1
ATOM 717 C CA . LEU A 1 106 ? -17.691 -12.828 -7.055 1.00 97.56 106 LEU A CA 1
ATOM 718 C C . LEU A 1 106 ?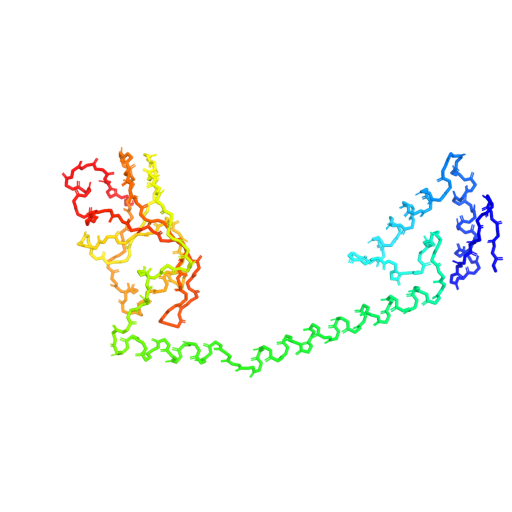 -17.443 -12.676 -5.545 1.00 97.56 106 LEU A C 1
ATOM 720 O O . LEU A 1 106 ? -17.496 -13.666 -4.818 1.00 97.56 106 LEU A O 1
ATOM 724 N N . GLY A 1 107 ? -17.160 -11.463 -5.057 1.00 96.44 107 GLY A N 1
ATOM 725 C CA . GLY A 1 107 ? -16.869 -11.214 -3.643 1.00 96.44 107 GLY A CA 1
ATOM 726 C C . GLY A 1 107 ? -15.601 -11.914 -3.140 1.00 96.44 107 GLY A C 1
ATOM 727 O O . GLY A 1 107 ? -15.502 -12.244 -1.956 1.00 96.44 107 GLY A O 1
ATOM 728 N N . ILE A 1 108 ? -14.634 -12.166 -4.024 1.00 97.75 108 ILE A N 1
ATOM 729 C CA . ILE A 1 108 ? -13.386 -12.853 -3.693 1.00 97.75 108 ILE A CA 1
ATOM 730 C C . ILE A 1 108 ? -12.434 -11.835 -3.071 1.00 97.75 108 ILE A C 1
ATOM 732 O O . ILE A 1 108 ? -11.829 -11.022 -3.765 1.00 97.75 108 ILE A O 1
ATOM 736 N N . TRP A 1 109 ? -12.290 -11.890 -1.751 1.00 97.12 109 TRP A N 1
ATOM 737 C CA . TRP A 1 109 ? -11.318 -11.084 -1.014 1.00 97.12 109 TRP A CA 1
ATOM 738 C C . TRP A 1 109 ? -9.910 -11.693 -1.083 1.00 97.12 109 TRP A C 1
ATOM 740 O O . TRP A 1 109 ? -9.778 -12.915 -1.195 1.00 97.12 109 TRP A O 1
ATOM 750 N N . PRO A 1 110 ? -8.850 -10.868 -0.984 1.00 97.12 110 PRO A N 1
ATOM 751 C CA . PRO A 1 110 ? -7.488 -11.367 -1.026 1.00 97.12 110 PRO A CA 1
ATOM 752 C C . PRO A 1 110 ? -7.204 -12.289 0.170 1.00 97.12 110 PRO A C 1
ATOM 754 O O . PRO A 1 110 ? -7.697 -12.047 1.282 1.00 97.12 110 PRO A O 1
ATOM 757 N N . PRO A 1 111 ? -6.357 -13.316 -0.013 1.00 97.19 111 PRO A N 1
ATOM 758 C CA . PRO A 1 111 ? -5.901 -14.157 1.085 1.00 97.19 111 PRO A CA 1
ATOM 759 C C . PRO A 1 111 ? -5.055 -13.351 2.080 1.00 97.19 111 PRO A C 1
ATOM 761 O O . PRO A 1 111 ? -4.716 -12.188 1.851 1.00 97.19 111 PRO A O 1
ATOM 764 N N . ASN A 1 112 ? -4.692 -13.980 3.203 1.00 97.19 112 ASN A N 1
ATOM 765 C CA . ASN A 1 112 ? -3.792 -13.395 4.205 1.00 97.19 112 ASN A CA 1
ATOM 766 C C . ASN A 1 112 ? -4.221 -11.984 4.657 1.00 97.19 112 ASN A C 1
ATOM 768 O O . ASN A 1 112 ? -3.388 -11.102 4.856 1.00 97.19 112 ASN A O 1
ATOM 772 N N . ARG A 1 113 ? -5.537 -11.738 4.754 1.00 97.38 113 ARG A N 1
ATOM 773 C CA . ARG A 1 113 ? -6.092 -10.431 5.154 1.00 97.38 113 ARG A CA 1
ATOM 774 C C . ARG A 1 113 ? -5.607 -9.275 4.257 1.00 97.38 113 ARG A C 1
ATOM 776 O O . ARG A 1 113 ? -5.460 -8.151 4.729 1.00 97.38 113 ARG A O 1
ATOM 783 N N . GLY A 1 114 ? -5.314 -9.543 2.982 1.00 97.50 114 GLY A N 1
ATOM 784 C CA . GLY A 1 114 ? -4.792 -8.544 2.045 1.00 97.50 114 GLY A CA 1
ATOM 785 C C . GLY A 1 114 ? -3.315 -8.194 2.230 1.00 97.50 114 GLY A C 1
ATOM 786 O O . GLY A 1 114 ? -2.858 -7.228 1.629 1.00 97.50 114 GLY A O 1
ATOM 787 N N . ALA A 1 115 ? -2.553 -8.940 3.034 1.00 97.81 115 ALA A N 1
ATOM 788 C CA . ALA A 1 115 ? -1.137 -8.669 3.253 1.00 97.81 115 ALA A CA 1
ATOM 789 C C . ALA A 1 115 ? -0.244 -9.235 2.132 1.00 97.81 115 ALA A C 1
ATOM 791 O O . ALA A 1 115 ? -0.240 -10.437 1.849 1.00 97.81 115 ALA A O 1
ATOM 792 N N . TYR A 1 116 ? 0.576 -8.365 1.541 1.00 95.94 116 TYR A N 1
ATOM 793 C CA . TYR A 1 116 ? 1.649 -8.697 0.610 1.00 95.94 116 TYR A CA 1
ATOM 794 C C . TYR A 1 116 ? 2.918 -9.075 1.376 1.00 95.94 116 TYR A C 1
ATOM 796 O O . TYR A 1 116 ? 3.823 -8.261 1.571 1.00 95.94 116 TYR A O 1
ATOM 804 N N . GLY A 1 117 ? 2.947 -10.321 1.848 1.00 93.44 117 GLY A N 1
ATOM 805 C CA . GLY A 1 117 ? 4.043 -10.875 2.638 1.00 93.44 117 GLY A CA 1
ATOM 806 C C . GLY A 1 117 ? 3.729 -10.949 4.139 1.00 93.44 117 GLY A C 1
ATOM 807 O O . GLY A 1 117 ? 2.558 -11.052 4.518 1.00 93.44 117 GLY A O 1
ATOM 808 N N . PRO A 1 118 ? 4.761 -10.964 5.002 1.00 94.81 118 PRO A N 1
ATOM 809 C CA . PRO A 1 118 ? 4.581 -11.154 6.435 1.00 94.81 118 PRO A CA 1
ATOM 810 C C . PRO A 1 118 ? 3.845 -9.976 7.080 1.00 94.81 118 PRO A C 1
ATOM 812 O O . PRO A 1 118 ? 3.987 -8.820 6.678 1.00 94.81 118 PRO A O 1
ATOM 815 N N . VAL A 1 119 ? 3.070 -10.289 8.117 1.00 97.88 119 VAL A N 1
ATOM 816 C CA . VAL A 1 119 ? 2.361 -9.305 8.935 1.00 97.88 119 VAL A CA 1
ATOM 817 C C . VAL A 1 119 ? 3.211 -8.970 10.156 1.00 97.88 119 VAL A C 1
ATOM 819 O O . VAL A 1 119 ? 3.567 -9.850 10.936 1.00 97.88 119 VAL A O 1
ATOM 822 N N . GLU A 1 120 ? 3.513 -7.689 10.332 1.00 97.94 120 GLU A N 1
ATOM 823 C CA . GLU A 1 120 ? 4.244 -7.164 11.483 1.00 97.94 120 GLU A CA 1
ATOM 824 C C . GLU A 1 120 ? 3.254 -6.764 12.585 1.00 97.94 120 GLU A C 1
ATOM 826 O O . GLU A 1 120 ? 2.217 -6.161 12.303 1.00 97.94 120 GLU A O 1
ATOM 831 N N . LYS A 1 121 ? 3.564 -7.066 13.849 1.00 98.31 121 LYS A N 1
ATOM 832 C CA . LYS A 1 121 ? 2.821 -6.523 14.992 1.00 98.31 121 LYS A CA 1
ATOM 833 C C . LYS A 1 121 ? 3.492 -5.248 15.475 1.00 98.31 121 LYS A C 1
ATOM 835 O O . LYS A 1 121 ? 4.664 -5.268 15.830 1.00 98.31 121 LYS A O 1
ATOM 840 N N . VAL A 1 122 ? 2.740 -4.152 15.487 1.00 98.44 122 VAL A N 1
ATOM 841 C CA . VAL A 1 122 ? 3.238 -2.822 15.849 1.00 98.44 122 VAL A CA 1
ATOM 842 C C . VAL A 1 122 ? 2.322 -2.134 16.854 1.00 98.44 122 VAL A C 1
ATOM 844 O O . VAL A 1 122 ? 1.150 -2.490 17.003 1.00 98.44 122 VAL A O 1
ATOM 847 N N . THR A 1 123 ? 2.863 -1.103 17.493 1.00 98.56 123 THR A N 1
ATOM 848 C CA . THR A 1 123 ? 2.096 -0.128 18.266 1.00 98.56 123 THR A CA 1
ATOM 849 C C . THR A 1 123 ? 1.924 1.135 17.435 1.00 98.56 123 THR A C 1
ATOM 851 O O . THR A 1 123 ? 2.911 1.711 16.972 1.00 98.56 123 THR A O 1
ATOM 854 N N . LEU A 1 124 ? 0.686 1.589 17.235 1.00 98.44 124 LEU A N 1
ATOM 855 C CA . LEU A 1 124 ? 0.444 2.915 16.666 1.00 98.44 124 LEU A CA 1
ATOM 856 C C . LEU A 1 124 ? 0.699 3.966 17.750 1.00 98.44 124 LEU A C 1
ATOM 858 O O . LEU A 1 124 ? 0.036 3.911 18.787 1.00 98.44 124 LEU A O 1
ATOM 862 N N . PRO A 1 125 ? 1.641 4.904 17.552 1.00 98.25 125 PRO A N 1
ATOM 863 C CA . PRO A 1 125 ? 1.978 5.880 18.576 1.00 98.25 125 PRO A CA 1
ATOM 864 C C . PRO A 1 125 ? 0.886 6.944 18.718 1.00 98.25 125 PRO A C 1
ATOM 866 O O . PRO A 1 125 ? 0.139 7.232 17.779 1.00 98.25 125 PRO A O 1
ATOM 869 N N . ASN A 1 126 ? 0.843 7.581 19.889 1.00 98.06 126 ASN A N 1
ATOM 870 C CA . ASN A 1 126 ? 0.039 8.783 20.091 1.00 98.06 126 ASN A CA 1
ATOM 871 C C . ASN A 1 126 ? 0.411 9.856 19.050 1.00 98.06 126 ASN A C 1
ATOM 873 O O . ASN A 1 126 ? 1.587 10.080 18.767 1.00 98.06 126 ASN A O 1
ATOM 877 N N . GLY A 1 127 ? -0.594 10.513 18.482 1.00 97.75 127 GLY A N 1
ATOM 878 C CA . GLY A 1 127 ? -0.457 11.533 17.450 1.00 97.75 127 GLY A CA 1
ATOM 879 C C . GLY A 1 127 ? -0.435 11.005 16.015 1.00 97.75 127 GLY A C 1
ATOM 880 O O . GLY A 1 127 ? -0.555 11.820 15.102 1.00 97.75 127 GLY A O 1
ATOM 881 N N . ALA A 1 128 ? -0.334 9.688 15.789 1.00 98.12 128 ALA A N 1
ATOM 882 C CA . ALA A 1 128 ? -0.430 9.119 14.445 1.00 98.12 128 ALA A CA 1
ATOM 883 C C . ALA A 1 128 ? -1.784 9.449 13.793 1.00 98.12 128 ALA A C 1
ATOM 885 O O . ALA A 1 128 ? -2.814 9.484 14.468 1.00 98.12 128 ALA A O 1
ATOM 886 N N . ILE A 1 129 ? -1.784 9.668 12.476 1.00 98.31 129 ILE A N 1
ATOM 887 C CA . ILE A 1 129 ? -2.996 9.966 11.705 1.00 98.31 129 ILE A CA 1
ATOM 888 C C . ILE A 1 129 ? -3.261 8.812 10.742 1.00 98.31 129 ILE A C 1
ATOM 890 O O . ILE A 1 129 ? -2.410 8.460 9.919 1.00 98.31 129 ILE A O 1
ATOM 894 N N . ILE A 1 130 ? -4.446 8.226 10.863 1.00 98.44 130 ILE A N 1
ATOM 895 C CA . ILE A 1 130 ? -4.913 7.106 10.048 1.00 98.44 130 ILE A CA 1
ATOM 896 C C . ILE A 1 130 ? -6.257 7.450 9.420 1.00 98.44 130 ILE A C 1
AT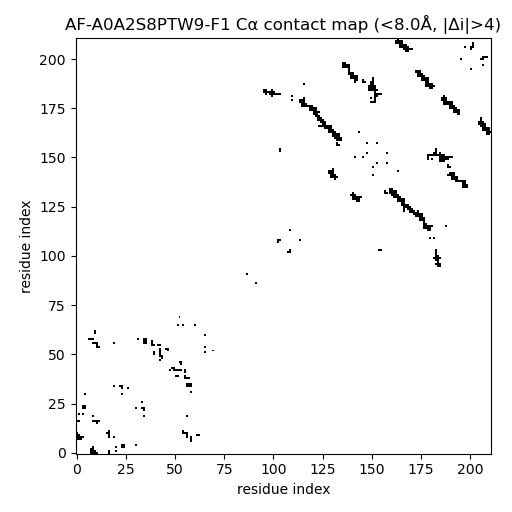OM 898 O O . ILE A 1 130 ? -7.018 8.242 9.965 1.00 98.44 130 ILE A O 1
ATOM 902 N N . ASP A 1 131 ? -6.573 6.841 8.290 1.00 97.94 131 ASP A N 1
ATOM 903 C CA . ASP A 1 131 ? -7.830 7.051 7.584 1.00 97.94 131 ASP A CA 1
ATOM 904 C C . ASP A 1 131 ? -8.473 5.723 7.151 1.00 97.94 131 ASP A C 1
ATOM 906 O O . ASP A 1 131 ? -7.875 4.639 7.222 1.00 97.94 131 ASP A O 1
ATOM 910 N N . ARG A 1 132 ? -9.741 5.795 6.745 1.00 96.81 132 ARG A N 1
ATOM 911 C CA . ARG A 1 132 ? -10.531 4.640 6.317 1.00 96.81 132 ARG A CA 1
ATOM 912 C C . ARG A 1 132 ? -11.617 5.047 5.330 1.00 96.81 132 ARG A C 1
ATOM 914 O O . ARG A 1 132 ? -12.352 5.997 5.572 1.00 96.81 132 ARG A O 1
ATOM 921 N N . TYR A 1 133 ? -11.782 4.224 4.298 1.00 97.31 133 TYR A N 1
ATOM 922 C CA . TYR A 1 133 ? -13.014 4.146 3.516 1.00 97.31 133 TYR A CA 1
ATOM 923 C C . TYR A 1 133 ? -13.944 3.096 4.140 1.00 97.31 133 TYR A C 1
ATOM 925 O O . TYR A 1 133 ? -13.568 1.931 4.297 1.00 97.31 133 TYR A O 1
ATOM 933 N N . GLY A 1 134 ? -15.154 3.502 4.521 1.00 95.88 134 GLY A N 1
ATOM 934 C CA . GLY A 1 134 ? -16.181 2.637 5.098 1.00 95.88 134 GLY A CA 1
ATOM 935 C C . GLY A 1 134 ? -16.539 2.947 6.548 1.00 95.88 134 GLY A C 1
ATOM 936 O O . GLY A 1 134 ? -15.962 3.810 7.200 1.00 95.88 134 GLY A O 1
ATOM 937 N N . SER A 1 135 ? -17.525 2.205 7.060 1.00 95.19 135 SER A N 1
ATOM 938 C CA . SER A 1 135 ? -18.064 2.422 8.409 1.00 95.19 135 SER A CA 1
ATOM 939 C C . SER A 1 135 ? -17.040 2.169 9.526 1.00 95.19 135 SER A C 1
ATOM 941 O O . SER A 1 135 ? -16.110 1.366 9.364 1.00 95.19 135 SER A O 1
ATOM 943 N N . THR A 1 136 ? -17.293 2.762 10.696 1.00 96.44 136 THR A N 1
ATOM 944 C CA . THR A 1 136 ? -16.534 2.572 11.947 1.00 96.44 136 THR A CA 1
ATOM 945 C C . THR A 1 136 ? -16.621 1.150 12.518 1.00 96.44 136 THR A C 1
ATOM 947 O O . THR A 1 136 ? -15.866 0.797 13.421 1.00 96.44 136 THR A O 1
ATOM 950 N N . LYS A 1 137 ? -17.496 0.288 11.981 1.00 96.94 137 LYS A N 1
ATOM 951 C CA . LYS A 1 137 ? -17.604 -1.126 12.381 1.00 96.94 137 LYS A CA 1
ATOM 952 C C . LYS A 1 137 ? -16.454 -1.999 11.863 1.00 96.94 137 LYS A C 1
ATOM 954 O O . LYS A 1 137 ? -16.303 -3.130 12.312 1.00 96.94 137 LYS A O 1
ATOM 959 N N . GLY A 1 138 ? -15.661 -1.506 10.909 1.00 96.75 138 GLY A N 1
ATOM 960 C CA . GLY A 1 138 ? -14.493 -2.226 10.399 1.00 96.75 138 GLY A CA 1
ATOM 961 C C . GLY A 1 138 ? -13.228 -2.007 11.229 1.00 96.75 138 GLY A C 1
ATOM 962 O O . GLY A 1 138 ? -13.172 -1.127 12.084 1.00 96.75 138 GLY A O 1
ATOM 963 N N . THR A 1 139 ? -12.202 -2.807 10.941 1.00 98.19 139 THR A N 1
ATOM 964 C CA . THR A 1 139 ? -10.914 -2.814 11.663 1.00 98.19 139 THR A CA 1
ATOM 965 C C . THR A 1 139 ? -9.731 -2.325 10.829 1.00 98.19 139 THR A C 1
ATOM 967 O O . THR A 1 139 ? -8.681 -2.022 11.386 1.00 98.19 139 THR A O 1
ATOM 970 N N . PHE A 1 140 ? -9.876 -2.246 9.503 1.00 98.06 140 PHE A N 1
ATOM 971 C CA . PHE A 1 140 ? -8.789 -1.840 8.612 1.00 98.06 140 PHE A CA 1
ATOM 972 C C . PHE A 1 140 ? -8.700 -0.322 8.465 1.00 98.06 140 PHE A C 1
ATOM 974 O O . PHE A 1 140 ? -9.699 0.349 8.204 1.00 98.06 140 PHE A O 1
ATOM 981 N N . THR A 1 141 ? -7.498 0.216 8.559 1.00 98.19 141 THR A N 1
ATOM 982 C CA . THR A 1 141 ? -7.172 1.617 8.297 1.00 98.19 141 THR A CA 1
ATOM 983 C C . THR A 1 141 ? -5.870 1.687 7.499 1.00 98.19 141 THR A C 1
ATOM 985 O O . THR A 1 141 ? -5.188 0.679 7.288 1.00 98.19 141 THR A O 1
ATOM 988 N N . SER A 1 142 ? -5.505 2.869 7.027 1.00 98.31 142 SER A N 1
ATOM 989 C CA . SER A 1 142 ? -4.184 3.125 6.449 1.00 98.31 142 SER A CA 1
ATOM 990 C C . SER A 1 142 ? -3.595 4.388 7.071 1.00 98.31 142 SER A C 1
ATOM 992 O O . SER A 1 142 ? -4.341 5.177 7.649 1.00 98.31 142 SER A O 1
ATOM 994 N N . PRO A 1 143 ? -2.273 4.615 6.980 1.00 98.06 143 PRO A N 1
ATOM 995 C CA . PRO A 1 143 ? -1.739 5.956 7.172 1.00 98.06 143 PRO A CA 1
ATOM 996 C C . PRO A 1 143 ? -2.471 6.944 6.262 1.00 98.06 143 PRO A C 1
ATOM 998 O O . PRO A 1 143 ? -2.777 6.610 5.112 1.00 98.06 143 PRO A O 1
ATOM 1001 N N . VAL A 1 144 ? -2.708 8.155 6.761 1.00 97.31 144 VAL A N 1
ATOM 1002 C CA . VAL A 1 144 ? -3.346 9.195 5.952 1.00 97.31 144 VAL A CA 1
ATOM 1003 C C . VAL A 1 144 ? -2.570 9.454 4.657 1.00 97.31 144 VAL A C 1
ATOM 1005 O O . VAL A 1 144 ? -1.338 9.481 4.649 1.00 97.31 144 VAL A O 1
ATOM 1008 N N . GLY A 1 145 ? -3.295 9.627 3.552 1.00 95.56 145 GLY A N 1
ATOM 1009 C CA . GLY A 1 145 ? -2.712 9.983 2.255 1.00 95.56 145 GLY A CA 1
ATOM 1010 C C . GLY A 1 145 ? -2.280 8.802 1.383 1.00 95.56 145 GLY A C 1
ATOM 1011 O O . GLY A 1 145 ? -1.774 9.020 0.285 1.00 95.56 145 GLY A O 1
ATOM 1012 N N . VAL A 1 146 ? -2.506 7.551 1.806 1.00 97.38 146 VAL A N 1
ATOM 1013 C CA . VAL A 1 146 ? -2.380 6.400 0.895 1.00 97.38 146 VAL A CA 1
ATOM 1014 C C . VAL A 1 146 ? -3.459 6.512 -0.202 1.00 97.38 146 VAL A C 1
ATOM 1016 O O . VAL A 1 146 ? -4.646 6.519 0.142 1.00 97.38 146 VAL A O 1
ATOM 1019 N N . PRO A 1 147 ? -3.100 6.570 -1.503 1.00 97.25 147 PRO A N 1
ATOM 1020 C CA . PRO A 1 147 ? -4.076 6.663 -2.595 1.00 97.25 147 PRO A CA 1
ATOM 1021 C C . PRO A 1 147 ? -5.037 5.472 -2.630 1.00 97.25 147 PRO A C 1
ATOM 1023 O O . PRO A 1 147 ? -4.673 4.375 -2.200 1.00 97.25 147 PRO A O 1
ATOM 1026 N N . PHE A 1 148 ? -6.248 5.657 -3.161 1.00 97.06 148 PHE A N 1
ATOM 1027 C CA . PHE A 1 148 ? -7.283 4.617 -3.181 1.00 97.06 148 PHE A CA 1
ATOM 1028 C C . PHE A 1 148 ? -6.827 3.344 -3.915 1.00 97.06 148 PHE A C 1
ATOM 1030 O O . PHE A 1 148 ? -6.998 2.232 -3.415 1.00 97.06 148 PHE A O 1
ATOM 1037 N N . GLU A 1 149 ? -6.142 3.492 -5.048 1.00 97.06 149 GLU A N 1
ATOM 1038 C CA . GLU A 1 149 ? -5.618 2.387 -5.861 1.00 97.06 149 GLU A CA 1
ATOM 1039 C C . GLU A 1 149 ? -4.542 1.603 -5.106 1.00 97.06 149 GLU A C 1
ATOM 1041 O O . GLU A 1 149 ? -4.351 0.405 -5.325 1.00 97.06 149 GLU A O 1
ATOM 1046 N N . ASN A 1 150 ? -3.852 2.262 -4.174 1.00 98.25 150 ASN A N 1
ATOM 1047 C CA . ASN A 1 150 ? -2.847 1.622 -3.343 1.00 98.25 150 ASN A CA 1
ATOM 1048 C C . ASN A 1 150 ? -3.452 0.853 -2.158 1.00 98.25 150 ASN A C 1
ATOM 1050 O O . ASN A 1 150 ? -2.724 0.130 -1.474 1.00 98.25 150 ASN A O 1
ATOM 1054 N N . ARG A 1 151 ? -4.764 0.983 -1.921 1.00 98.19 151 ARG A N 1
ATOM 1055 C CA . ARG A 1 151 ? -5.503 0.279 -0.861 1.00 98.19 151 ARG A CA 1
ATOM 1056 C C . ARG A 1 151 ? -6.132 -1.030 -1.310 1.00 98.19 151 ARG A C 1
ATOM 1058 O O . ARG A 1 151 ? -6.612 -1.769 -0.460 1.00 98.19 151 ARG A O 1
ATOM 1065 N N . ALA A 1 152 ? -6.133 -1.296 -2.616 1.00 97.75 152 ALA A N 1
ATOM 1066 C CA . ALA A 1 152 ? -6.730 -2.486 -3.215 1.00 97.75 152 ALA A CA 1
ATOM 1067 C C . ALA A 1 152 ? -8.142 -2.799 -2.695 1.00 97.75 152 ALA A C 1
ATOM 1069 O O . ALA A 1 152 ? -8.464 -3.933 -2.348 1.00 97.75 152 ALA A O 1
ATOM 1070 N N . LEU A 1 153 ? -8.973 -1.755 -2.615 1.00 97.19 153 LEU A N 1
ATOM 1071 C CA . LEU A 1 153 ? -10.374 -1.869 -2.229 1.00 97.19 153 LEU A CA 1
ATOM 1072 C C . LEU A 1 153 ? -11.265 -2.069 -3.467 1.00 97.19 153 LEU A C 1
ATOM 1074 O O . LEU A 1 153 ? -10.923 -1.564 -4.542 1.00 97.19 153 LEU A O 1
ATOM 1078 N N . PRO A 1 154 ? -12.418 -2.749 -3.313 1.00 96.44 154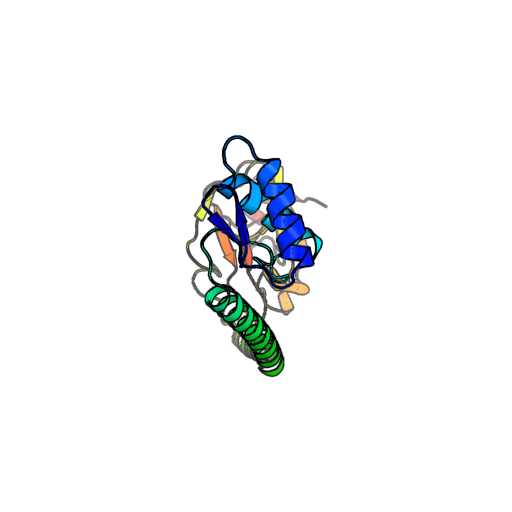 PRO A N 1
ATOM 1079 C CA . PRO A 1 154 ? -13.440 -2.831 -4.352 1.00 96.44 154 PRO A CA 1
ATOM 1080 C C . PRO A 1 154 ? -13.884 -1.448 -4.821 1.00 96.44 154 PRO A C 1
ATOM 1082 O O . PRO A 1 154 ? -13.926 -0.508 -4.017 1.00 96.44 154 PRO A O 1
ATOM 1085 N N . SER A 1 155 ? -14.291 -1.332 -6.082 1.00 95.25 155 SER A N 1
ATOM 1086 C CA . SER A 1 155 ? -14.701 -0.066 -6.694 1.00 95.25 155 SER A CA 1
ATOM 1087 C C . SER A 1 155 ? -15.804 0.654 -5.909 1.00 95.25 155 SER A C 1
ATOM 1089 O O . SER A 1 155 ? -15.712 1.861 -5.682 1.00 95.25 155 SER A O 1
ATOM 1091 N N . TYR A 1 156 ? -16.784 -0.083 -5.374 1.00 93.56 156 TYR A N 1
ATOM 1092 C CA . TYR A 1 156 ? -17.872 0.497 -4.579 1.00 93.56 156 TYR A CA 1
ATOM 1093 C C . TYR A 1 156 ? -17.397 1.175 -3.281 1.00 93.56 156 TYR A C 1
ATOM 1095 O O . TYR A 1 156 ? -18.095 2.035 -2.742 1.00 93.56 156 TYR A O 1
ATOM 1103 N N . SER A 1 157 ? -16.209 0.826 -2.770 1.00 95.12 157 SER A N 1
ATOM 1104 C CA . SER A 1 157 ? -15.663 1.421 -1.542 1.00 95.12 157 SER A CA 1
ATOM 1105 C C . SER A 1 157 ? -15.239 2.876 -1.733 1.00 95.12 157 SER A C 1
ATOM 1107 O O . SER A 1 157 ? -15.124 3.597 -0.745 1.00 95.12 157 SER A O 1
ATOM 1109 N N . ALA A 1 158 ? -15.051 3.332 -2.976 1.00 93.00 158 ALA A N 1
ATOM 1110 C CA . ALA A 1 158 ? -14.749 4.730 -3.279 1.00 93.00 158 ALA A CA 1
ATOM 1111 C C . ALA A 1 158 ? -15.893 5.678 -2.876 1.00 93.00 158 ALA A C 1
ATOM 1113 O O . ALA A 1 158 ? -15.644 6.828 -2.531 1.00 93.00 158 ALA A O 1
ATOM 1114 N N . ASN A 1 159 ? -17.133 5.175 -2.860 1.00 93.75 159 ASN A N 1
ATOM 1115 C CA . ASN A 1 159 ? -18.324 5.921 -2.444 1.00 93.75 159 ASN A CA 1
ATOM 1116 C C . ASN A 1 159 ? -18.651 5.742 -0.953 1.00 93.75 159 ASN A C 1
ATOM 1118 O O . ASN A 1 159 ? -19.640 6.283 -0.459 1.00 93.75 159 ASN A O 1
ATOM 1122 N N . ALA A 1 160 ? -17.865 4.941 -0.231 1.00 94.38 160 ALA A N 1
ATOM 1123 C CA . ALA A 1 160 ? -18.065 4.741 1.192 1.00 94.38 160 ALA A CA 1
ATOM 1124 C C . ALA A 1 160 ? -17.587 5.974 1.985 1.00 94.38 160 ALA A C 1
ATOM 1126 O O . ALA A 1 160 ? -16.706 6.695 1.513 1.00 94.38 160 ALA A O 1
ATOM 1127 N N . PRO A 1 161 ? -18.100 6.204 3.210 1.00 94.38 161 PRO A N 1
ATOM 1128 C CA . PRO A 1 161 ? -17.645 7.311 4.046 1.00 94.38 161 PRO A CA 1
ATOM 1129 C C . PRO A 1 161 ? -16.126 7.295 4.218 1.00 94.38 161 PRO A C 1
ATOM 1131 O O . PRO A 1 161 ? -15.566 6.286 4.656 1.00 94.38 161 PRO A O 1
ATOM 1134 N N . TYR A 1 162 ? -15.474 8.401 3.876 1.00 96.06 162 TYR A N 1
ATOM 1135 C CA . TYR A 1 162 ? -14.051 8.597 4.109 1.00 96.06 162 TYR A CA 1
ATOM 1136 C C . TYR A 1 162 ? -13.860 9.322 5.437 1.00 96.06 162 TYR A C 1
ATOM 1138 O O . TYR A 1 162 ? -14.349 10.434 5.620 1.00 96.06 162 TYR A O 1
ATOM 1146 N N . ASN A 1 163 ? -13.170 8.674 6.369 1.00 95.94 163 ASN A N 1
ATOM 1147 C CA . ASN A 1 163 ? -12.969 9.182 7.718 1.00 95.94 163 ASN A CA 1
ATOM 1148 C C . ASN A 1 163 ? -11.480 9.230 8.043 1.00 95.94 163 ASN A C 1
ATOM 1150 O O . ASN A 1 163 ? -10.752 8.281 7.746 1.00 95.94 163 ASN A O 1
ATOM 1154 N N . VAL A 1 164 ? -11.053 10.303 8.704 1.00 97.94 164 VAL A N 1
ATOM 1155 C CA . VAL A 1 164 ? -9.684 10.486 9.189 1.00 97.94 164 VAL A CA 1
ATOM 1156 C C . VAL A 1 164 ? -9.717 10.547 10.713 1.00 97.94 164 VAL A C 1
ATOM 1158 O O . VAL A 1 164 ? -10.586 11.181 11.311 1.00 97.94 164 VAL A O 1
ATOM 1161 N N . TYR A 1 165 ? -8.766 9.875 11.350 1.00 98.19 165 TYR A N 1
ATOM 1162 C CA . TYR A 1 165 ? -8.669 9.746 12.795 1.00 98.19 165 TYR A CA 1
ATOM 1163 C C . TYR A 1 165 ? -7.266 10.088 13.275 1.00 98.19 165 TYR A C 1
ATOM 1165 O O . TYR A 1 165 ? -6.264 9.711 12.660 1.00 98.19 165 TYR A O 1
ATOM 1173 N N . LYS A 1 166 ? -7.195 10.747 14.427 1.00 98.38 166 LYS A N 1
ATOM 1174 C CA . LYS A 1 166 ? -5.962 10.931 15.185 1.00 98.38 166 LYS A CA 1
ATOM 1175 C C . LYS A 1 166 ? -5.915 9.922 16.327 1.00 98.38 166 LYS A C 1
ATOM 1177 O O . LYS A 1 166 ? -6.868 9.803 17.094 1.00 98.38 166 LYS A O 1
ATOM 1182 N N . VAL A 1 167 ? -4.796 9.221 16.455 1.00 98.56 167 VAL A N 1
ATOM 1183 C CA . VAL A 1 167 ? -4.501 8.349 17.594 1.00 98.56 167 VAL A CA 1
ATOM 1184 C C . VAL A 1 167 ? -4.230 9.225 18.814 1.00 98.56 167 VAL A C 1
ATOM 1186 O O . VAL A 1 167 ? -3.311 10.035 18.796 1.00 98.56 167 VAL A O 1
ATOM 1189 N N . LEU A 1 168 ? -5.051 9.091 19.853 1.00 98.56 168 LEU A N 1
ATOM 1190 C CA . LEU A 1 168 ? -4.982 9.868 21.100 1.00 98.56 168 LEU A CA 1
ATOM 1191 C C . LEU A 1 168 ? -4.203 9.137 22.200 1.00 98.56 168 LEU A C 1
ATOM 1193 O O . LEU A 1 168 ? -3.685 9.754 23.129 1.00 98.56 168 LEU A O 1
ATOM 1197 N N . LYS A 1 169 ? -4.141 7.807 22.108 1.00 98.31 169 LYS A N 1
ATOM 1198 C CA . LYS A 1 169 ? -3.418 6.918 23.022 1.00 98.31 169 LYS A CA 1
ATOM 1199 C C . LYS A 1 169 ? -2.769 5.802 22.207 1.00 98.31 169 LYS A C 1
ATOM 1201 O O . LYS A 1 169 ? -3.387 5.377 21.232 1.00 98.31 169 LYS A O 1
ATOM 1206 N N . PRO A 1 170 ? -1.576 5.308 22.585 1.00 98.44 170 PRO A N 1
ATOM 1207 C CA . PRO A 1 170 ? -0.941 4.212 21.865 1.00 98.44 170 PRO A CA 1
ATOM 1208 C C . PRO A 1 170 ? -1.872 2.999 21.715 1.00 98.44 170 PRO A C 1
ATOM 1210 O O . PRO A 1 170 ? -2.580 2.642 22.658 1.00 98.44 170 PRO A O 1
ATOM 1213 N N . ILE A 1 171 ? -1.886 2.388 20.528 1.00 98.62 171 ILE A N 1
ATOM 1214 C CA . ILE A 1 171 ? -2.687 1.190 20.234 1.00 98.62 171 ILE A CA 1
ATOM 1215 C C . ILE A 1 171 ? -1.738 0.039 19.925 1.00 98.62 171 ILE A C 1
ATOM 1217 O O . ILE A 1 171 ? -1.121 0.020 18.861 1.00 98.62 171 ILE A O 1
ATOM 1221 N N . ASP A 1 172 ? -1.642 -0.918 20.843 1.00 98.31 172 ASP A N 1
ATOM 1222 C CA . ASP A 1 172 ? -0.788 -2.096 20.702 1.00 98.31 172 ASP A CA 1
ATOM 1223 C C . ASP A 1 172 ? -1.429 -3.197 19.849 1.00 98.31 172 ASP A C 1
ATOM 1225 O O . ASP A 1 172 ? -2.644 -3.246 19.642 1.00 98.31 172 ASP A O 1
ATOM 1229 N N . GLY A 1 173 ? -0.597 -4.126 19.371 1.00 97.94 173 GLY A N 1
ATOM 1230 C CA . GLY A 1 173 ? -1.051 -5.345 18.698 1.00 97.94 173 GLY A CA 1
ATOM 1231 C C . GLY A 1 173 ? -1.648 -5.127 17.304 1.00 97.94 173 GLY A C 1
ATOM 1232 O O . GLY A 1 173 ? -2.253 -6.055 16.750 1.00 97.94 173 GLY A O 1
ATOM 1233 N N . VAL A 1 174 ? -1.460 -3.940 16.724 1.00 98.69 174 VAL A N 1
ATOM 1234 C CA . VAL A 1 174 ? -1.910 -3.596 15.373 1.00 98.69 174 VAL A CA 1
ATOM 1235 C C . VAL A 1 174 ? -1.143 -4.437 14.365 1.00 98.69 174 VAL A C 1
ATOM 1237 O O . VAL A 1 174 ? 0.085 -4.497 14.389 1.00 98.69 174 VAL A O 1
ATOM 1240 N N . SER A 1 175 ? -1.868 -5.106 13.474 1.00 98.69 175 SER A N 1
ATOM 1241 C CA . SER A 1 175 ? -1.252 -5.806 12.349 1.00 98.69 175 SER A CA 1
ATOM 1242 C C . SER A 1 175 ? -0.920 -4.794 11.260 1.00 98.69 175 SER A C 1
ATOM 1244 O O . SER A 1 175 ? -1.815 -4.136 10.738 1.00 98.69 175 SER A O 1
ATOM 1246 N N . LYS A 1 176 ? 0.346 -4.685 10.879 1.00 98.56 176 LYS A N 1
ATOM 1247 C CA . LYS A 1 176 ? 0.827 -3.829 9.797 1.00 98.56 176 LYS A CA 1
ATOM 1248 C C . LYS A 1 176 ? 1.327 -4.695 8.652 1.00 98.56 176 LYS A C 1
ATOM 1250 O O . LYS A 1 176 ? 2.057 -5.660 8.859 1.00 98.56 176 LYS A O 1
ATOM 1255 N N . SER A 1 177 ? 0.945 -4.345 7.431 1.00 98.31 177 SER A N 1
ATOM 1256 C CA . SER A 1 177 ? 1.431 -5.032 6.232 1.00 98.31 177 SER A CA 1
ATOM 1257 C C . SER A 1 177 ? 1.388 -4.126 5.008 1.00 98.31 177 SER A C 1
ATOM 1259 O O . SER A 1 177 ? 0.715 -3.090 4.992 1.00 98.31 177 SER A O 1
ATOM 1261 N N . LYS A 1 178 ? 2.131 -4.521 3.972 1.00 98.38 178 LYS A N 1
ATOM 1262 C CA . LYS A 1 178 ? 1.909 -4.012 2.620 1.00 98.38 178 LYS A CA 1
ATOM 1263 C C . LYS A 1 178 ? 0.636 -4.619 2.053 1.00 98.38 178 LYS A C 1
ATOM 1265 O O . LYS A 1 178 ? 0.330 -5.763 2.350 1.00 98.38 178 LYS A O 1
ATOM 1270 N N . ILE A 1 179 ? -0.094 -3.856 1.254 1.00 98.56 179 ILE A N 1
ATOM 1271 C CA . ILE A 1 179 ? -1.365 -4.290 0.677 1.00 98.56 179 ILE A CA 1
ATOM 1272 C C . ILE A 1 179 ? -1.101 -5.091 -0.600 1.00 98.56 179 ILE A C 1
ATOM 1274 O O . ILE A 1 179 ? -0.359 -4.645 -1.477 1.00 98.56 179 ILE A O 1
ATOM 1278 N N . LEU A 1 180 ? -1.703 -6.271 -0.708 1.00 98.12 180 LEU A N 1
ATOM 1279 C CA . LEU A 1 180 ? -1.668 -7.113 -1.898 1.00 98.12 180 LEU A CA 1
ATOM 1280 C C . LEU A 1 180 ? -2.408 -6.409 -3.051 1.00 98.12 180 LEU A C 1
ATOM 1282 O O . LEU A 1 180 ? -3.508 -5.904 -2.823 1.00 98.12 180 LEU A O 1
ATOM 1286 N N . PRO A 1 181 ? -1.849 -6.352 -4.275 1.00 97.38 181 PRO A N 1
ATOM 1287 C CA . PRO A 1 181 ? -2.610 -5.922 -5.446 1.00 97.38 181 PRO A CA 1
ATOM 1288 C C . PRO A 1 181 ? -3.843 -6.818 -5.611 1.00 97.38 181 PRO A C 1
ATOM 1290 O O . PRO A 1 181 ? -3.710 -8.039 -5.654 1.00 97.38 181 PRO A O 1
ATOM 1293 N N . TRP A 1 182 ? -5.031 -6.223 -5.650 1.00 97.75 182 TRP A N 1
ATOM 1294 C CA . TRP A 1 182 ? -6.307 -6.943 -5.689 1.00 97.75 182 TRP A CA 1
ATOM 1295 C C . TRP A 1 182 ? -7.406 -6.062 -6.285 1.00 97.75 182 TRP A C 1
ATOM 1297 O O . TRP A 1 182 ? -7.220 -4.848 -6.378 1.00 97.75 182 TRP A O 1
ATOM 1307 N N . PHE A 1 183 ? -8.526 -6.644 -6.725 1.00 97.56 183 PHE A N 1
ATOM 1308 C CA . PHE A 1 183 ? -9.625 -5.927 -7.398 1.00 97.56 183 PHE A CA 1
ATOM 1309 C C . PHE A 1 183 ? -9.147 -5.063 -8.582 1.00 97.56 183 PHE A C 1
ATOM 1311 O O . PHE A 1 183 ? -9.688 -3.998 -8.875 1.00 97.56 183 PHE A O 1
ATOM 1318 N N . GLY A 1 184 ? -8.074 -5.499 -9.256 1.00 96.00 184 GLY A N 1
ATOM 1319 C CA . GLY A 1 184 ? -7.471 -4.775 -10.379 1.00 96.00 184 GLY A CA 1
ATOM 1320 C C . GLY A 1 184 ? -6.805 -3.461 -9.969 1.00 96.00 184 GLY A C 1
ATOM 1321 O O . GLY A 1 184 ? -6.549 -2.593 -10.803 1.00 96.00 184 GLY A O 1
ATOM 1322 N N . GLN A 1 185 ? -6.554 -3.267 -8.680 1.00 96.31 185 GLN A N 1
ATOM 1323 C CA . GLN A 1 185 ? -5.884 -2.103 -8.123 1.00 96.31 185 GLN A CA 1
ATOM 1324 C C . GLN A 1 185 ? -4.427 -2.426 -7.783 1.00 96.31 185 GLN A C 1
ATOM 1326 O O . GLN A 1 185 ? -4.053 -3.574 -7.537 1.00 96.31 185 GLN A O 1
ATOM 1331 N N . LYS A 1 186 ? -3.592 -1.383 -7.746 1.00 95.75 186 LYS A N 1
ATOM 1332 C CA . LYS A 1 186 ? -2.137 -1.504 -7.582 1.00 95.75 186 LYS A CA 1
ATOM 1333 C C . LYS A 1 186 ? -1.728 -2.086 -6.226 1.00 95.75 186 LYS A C 1
ATOM 1335 O O . LYS A 1 186 ? -0.697 -2.749 -6.149 1.00 95.75 186 LYS A O 1
ATOM 1340 N N . GLY A 1 187 ? -2.485 -1.817 -5.163 1.00 96.88 187 GLY A N 1
ATOM 1341 C CA . GLY A 1 187 ? -2.075 -2.169 -3.803 1.00 96.88 187 GLY A CA 1
ATOM 1342 C C . GLY A 1 187 ? -0.747 -1.494 -3.425 1.00 96.88 187 GLY A C 1
ATOM 1343 O O . GLY A 1 187 ? -0.474 -0.355 -3.800 1.00 96.88 187 GLY A O 1
ATOM 1344 N N . GLN A 1 188 ? 0.114 -2.191 -2.686 1.00 97.50 188 GLN A N 1
ATOM 1345 C CA . GLN A 1 188 ? 1.433 -1.721 -2.219 1.00 97.50 188 GLN A CA 1
ATOM 1346 C C . GLN A 1 188 ? 1.404 -0.542 -1.225 1.00 97.50 188 GLN A C 1
ATOM 1348 O O . GLN A 1 188 ? 2.454 -0.125 -0.709 1.00 97.50 188 GLN A O 1
ATOM 1353 N N . GLY A 1 189 ? 0.218 -0.022 -0.899 1.00 98.12 189 GLY A N 1
ATOM 1354 C CA . GLY A 1 189 ? 0.004 0.840 0.254 1.00 98.12 189 GLY A CA 1
ATOM 1355 C C . GLY A 1 189 ? 0.306 0.113 1.563 1.00 98.12 189 GLY A C 1
ATOM 1356 O O . GLY A 1 189 ? 0.559 -1.092 1.592 1.00 98.12 189 GLY A O 1
ATOM 1357 N N . THR A 1 190 ? 0.309 0.859 2.660 1.00 98.25 190 THR A N 1
ATOM 1358 C CA . THR A 1 190 ? 0.399 0.283 4.005 1.00 98.25 190 THR A CA 1
ATOM 1359 C C . THR A 1 190 ? -1.009 0.160 4.571 1.00 98.25 190 THR A C 1
ATOM 1361 O O . THR A 1 190 ? -1.763 1.133 4.542 1.00 98.25 190 THR A O 1
ATOM 1364 N N . GLN A 1 191 ? -1.349 -1.005 5.113 1.00 98.44 191 GLN A N 1
ATOM 1365 C CA . GLN A 1 191 ? -2.561 -1.195 5.907 1.00 98.44 191 GLN A CA 1
ATOM 1366 C C . GLN A 1 191 ? -2.222 -1.454 7.369 1.00 98.44 191 GLN A C 1
ATOM 1368 O O . GLN A 1 191 ? -1.210 -2.086 7.691 1.00 98.44 191 GLN A O 1
ATOM 1373 N N . TYR A 1 192 ? -3.123 -0.997 8.226 1.00 98.62 192 TYR A N 1
ATOM 1374 C CA . TYR A 1 192 ? -3.215 -1.358 9.625 1.00 98.62 192 TYR A CA 1
ATOM 1375 C C . TYR A 1 192 ? -4.526 -2.101 9.846 1.00 98.62 192 TYR A C 1
ATOM 1377 O O . TYR A 1 192 ? -5.585 -1.634 9.441 1.00 98.62 192 TYR A O 1
ATOM 1385 N N . GLU A 1 193 ? -4.472 -3.244 10.509 1.00 98.62 193 GLU A N 1
ATOM 1386 C CA . GLU A 1 193 ? -5.653 -3.893 11.059 1.00 98.62 193 GLU A CA 1
ATOM 1387 C C . GLU A 1 193 ? -5.612 -3.743 12.577 1.00 98.62 193 GLU A C 1
ATOM 1389 O O . GLU A 1 193 ? -4.718 -4.268 13.252 1.00 98.62 193 GLU A O 1
ATOM 1394 N N . LEU A 1 194 ? -6.571 -2.988 13.104 1.00 98.62 194 LEU A N 1
ATOM 1395 C CA . LEU A 1 194 ? -6.707 -2.756 14.531 1.00 98.62 194 LEU A CA 1
ATOM 1396 C C . LEU A 1 194 ? -7.283 -4.006 15.230 1.00 98.62 194 LEU A C 1
ATOM 1398 O O . LEU A 1 194 ? -8.168 -4.660 14.674 1.00 98.62 194 LEU A O 1
ATOM 1402 N N . PRO A 1 195 ? -6.852 -4.323 16.468 1.00 98.44 195 PRO A N 1
ATOM 1403 C CA . PRO A 1 195 ? -7.402 -5.439 17.248 1.00 98.44 195 PRO A CA 1
ATOM 1404 C C . PRO A 1 195 ? -8.914 -5.378 17.515 1.00 98.44 195 PRO A C 1
ATOM 1406 O O . PRO A 1 195 ? -9.537 -6.406 17.789 1.00 98.44 195 PRO A O 1
ATOM 1409 N N . LYS A 1 196 ? -9.503 -4.178 17.490 1.00 98.50 196 LYS A N 1
ATOM 1410 C CA . LYS A 1 196 ? -10.939 -3.926 17.682 1.00 98.50 196 LYS A CA 1
ATOM 1411 C C . LYS A 1 196 ? -11.490 -3.060 16.538 1.00 98.50 196 LYS A C 1
ATOM 1413 O O . LYS A 1 196 ? -10.714 -2.425 15.824 1.00 98.50 196 LYS A O 1
ATOM 1418 N N . PRO A 1 197 ? -12.815 -3.016 16.323 1.00 98.44 197 PRO A N 1
ATOM 1419 C CA . PRO A 1 197 ? -13.415 -2.076 15.379 1.00 98.44 197 PRO A CA 1
ATOM 1420 C C . PRO A 1 197 ? -13.055 -0.627 15.708 1.00 98.44 197 PRO A C 1
ATOM 1422 O O . PRO A 1 197 ? -12.924 -0.280 16.882 1.00 98.44 197 PRO A O 1
ATOM 1425 N N . VAL A 1 198 ? -12.964 0.230 14.689 1.00 98.31 198 VAL A N 1
ATOM 1426 C CA . VAL A 1 198 ? -12.687 1.670 14.853 1.00 98.31 198 VAL A CA 1
ATOM 1427 C C . VAL A 1 198 ? -13.630 2.308 15.878 1.00 98.31 198 VAL A C 1
ATOM 1429 O O . VAL A 1 198 ? -13.172 3.070 16.725 1.00 98.31 198 VAL A O 1
ATOM 1432 N N . GLN A 1 199 ? -14.915 1.932 15.868 1.00 98.25 199 GLN A N 1
ATOM 1433 C CA . GLN A 1 199 ? -15.912 2.431 16.818 1.00 98.25 199 GLN A CA 1
ATOM 1434 C C . GLN A 1 199 ? -15.494 2.218 18.278 1.00 98.25 199 GLN A C 1
ATOM 1436 O O . GLN A 1 199 ? -15.606 3.136 19.078 1.00 98.25 199 GLN A O 1
ATOM 1441 N N . TRP A 1 200 ? -14.924 1.056 18.614 1.00 98.62 200 TRP A N 1
ATOM 1442 C CA . TRP A 1 200 ? -14.478 0.775 19.979 1.00 98.62 200 TRP A CA 1
ATOM 1443 C C . TRP A 1 200 ? -13.409 1.775 20.434 1.00 98.62 200 TRP A C 1
ATOM 1445 O O . TRP A 1 200 ? -13.440 2.247 21.567 1.00 98.62 200 TRP A O 1
ATOM 1455 N N . TYR A 1 201 ? -12.477 2.143 19.551 1.00 98.44 201 TYR A N 1
ATOM 1456 C CA . TYR A 1 201 ? -11.434 3.109 19.888 1.00 98.44 201 TYR A CA 1
ATOM 1457 C C . TYR A 1 201 ? -11.948 4.549 19.966 1.00 98.44 201 TYR A C 1
ATOM 1459 O O . TYR A 1 201 ? -11.371 5.337 20.716 1.00 98.44 201 TYR A O 1
ATOM 1467 N N . LEU A 1 202 ? -13.010 4.893 19.232 1.00 98.12 202 LEU A N 1
ATOM 1468 C CA . LEU A 1 202 ? -13.702 6.176 19.382 1.00 98.12 202 LEU A CA 1
ATOM 1469 C C . LEU A 1 202 ? -14.401 6.246 20.747 1.00 98.12 202 LEU A C 1
ATOM 1471 O O . LEU A 1 202 ? -14.154 7.174 21.515 1.00 98.12 202 LEU A O 1
ATOM 1475 N N . ASP A 1 203 ? -15.175 5.214 21.091 1.00 98.44 203 ASP A N 1
ATOM 1476 C CA . ASP A 1 203 ? -15.942 5.137 22.343 1.00 98.44 203 ASP A CA 1
ATOM 1477 C C . ASP A 1 203 ? -15.037 5.131 23.588 1.00 98.44 203 ASP A C 1
ATOM 1479 O O . ASP A 1 203 ? -15.413 5.628 24.644 1.00 98.44 203 ASP A O 1
ATOM 1483 N N . ASN A 1 204 ? -13.821 4.584 23.466 1.00 98.31 204 ASN A N 1
ATOM 1484 C CA . ASN A 1 204 ? -12.845 4.489 24.560 1.00 98.31 204 ASN A CA 1
ATOM 1485 C C . ASN A 1 204 ? -11.760 5.586 24.512 1.00 98.31 204 ASN A C 1
ATOM 1487 O O . ASN A 1 204 ? -10.770 5.527 25.252 1.00 98.31 204 ASN A O 1
ATOM 1491 N N . HIS A 1 205 ? -11.923 6.593 23.647 1.00 97.88 205 HIS A N 1
ATOM 1492 C CA . HIS A 1 205 ? -11.023 7.747 23.525 1.00 97.88 205 HIS A CA 1
ATOM 1493 C C . HIS A 1 205 ? -9.556 7.383 23.224 1.00 97.88 205 HIS A C 1
ATOM 1495 O O . HIS A 1 205 ? -8.619 7.992 23.747 1.00 97.88 205 HIS A O 1
ATOM 1501 N N . TYR A 1 206 ? -9.352 6.362 22.395 1.00 98.38 206 TYR A N 1
ATOM 1502 C CA . TYR A 1 206 ? -8.062 6.027 21.780 1.00 98.38 206 TYR A CA 1
ATOM 1503 C C . TYR A 1 206 ? -7.920 6.646 20.388 1.00 98.38 206 TYR A C 1
ATOM 1505 O O . TYR A 1 206 ? -6.803 6.935 19.965 1.00 98.38 206 TYR A O 1
ATOM 1513 N N . LEU A 1 207 ? -9.035 6.860 19.687 1.00 98.38 207 LEU A N 1
ATOM 1514 C CA . LEU A 1 207 ? -9.112 7.613 18.440 1.00 98.38 207 LEU A CA 1
ATOM 1515 C C . LEU A 1 207 ? -10.010 8.837 18.639 1.00 98.38 207 LEU A C 1
ATOM 1517 O O . LEU A 1 207 ? -10.984 8.784 19.386 1.00 98.38 207 LEU A O 1
ATOM 1521 N N . GLY A 1 208 ? -9.691 9.922 17.940 1.00 96.94 208 GLY A N 1
ATOM 1522 C CA . GLY A 1 208 ? -10.572 11.074 17.758 1.00 96.94 208 GLY A CA 1
ATOM 1523 C C . GLY A 1 208 ? -10.755 11.363 16.274 1.00 96.94 208 GLY A C 1
ATOM 1524 O O . GLY A 1 208 ? -9.816 11.177 15.497 1.00 96.94 208 GLY A O 1
ATOM 1525 N N . GLU A 1 209 ? -11.949 11.800 15.875 1.00 93.19 209 GLU A N 1
ATOM 1526 C CA . GLU A 1 209 ? -12.183 12.283 14.511 1.00 93.19 209 GLU A CA 1
ATOM 1527 C C . GLU A 1 209 ? -11.281 13.486 14.219 1.00 93.19 209 GLU A C 1
ATOM 1529 O O . GLU A 1 209 ? -11.155 14.399 15.036 1.00 93.19 209 GLU A O 1
ATOM 1534 N N . ASN A 1 210 ? -10.643 13.472 13.054 1.00 84.19 210 ASN A N 1
ATOM 1535 C CA . ASN A 1 210 ? -9.811 14.557 12.561 1.00 84.19 210 ASN A CA 1
ATOM 1536 C C . ASN A 1 210 ? -10.507 15.121 11.317 1.00 84.19 210 ASN A C 1
ATOM 1538 O O . ASN A 1 210 ? -10.461 14.492 10.261 1.00 84.19 210 ASN A O 1
ATOM 1542 N N . LYS A 1 211 ? -11.241 16.224 11.490 1.00 65.75 211 LYS A N 1
ATOM 1543 C CA . LYS A 1 211 ? -11.991 16.889 10.415 1.00 65.75 211 LYS A CA 1
ATOM 1544 C C . LYS A 1 211 ? -11.104 17.857 9.647 1.00 65.75 211 LYS A C 1
ATOM 1546 O O . LYS A 1 211 ? -10.305 18.551 10.313 1.00 65.75 211 LYS A O 1
#

Mean predicted aligned error: 13.22 Å

InterPro domains:
  IPR025331 Tuberculosis necrotizing toxin [PF14021] (123-208)
  IPR053024 Fungal Surface Nicotinamide Adenine Dinucleotide Glycohydrolase [PTHR42059] (121-208)

Secondary structure (DSSP, 8-state):
-EEETTEEE--SSHHHHHHHHHHHHH-SS-HHHHHHHHHHHHHHHHSTT-TTTT----TT--HHHHHHHHHHHHHHHHHHHHHHHHHHHTTHHHHHHHHHHHHHHTT-PPSGGGBSSPPEEEEEPTT-EEEEES-TT--EEEETT--GGGGT--GGGGGSPEEEEEESS-EEEEEEEEBPPBTTB---SEEEE-SS-HHHHHHTTSEEE--

Solvent-accessible surface area (backbone atoms only — not comparable to full-atom values): 11584 Å² total; per-residue (Å²): 130,48,79,58,98,91,41,80,47,70,53,86,43,73,67,55,43,51,54,53,47,58,55,45,74,71,33,88,88,46,40,63,61,48,43,41,53,52,25,48,58,55,20,44,77,78,37,81,93,43,95,53,82,76,61,47,52,52,81,92,61,53,74,66,56,54,53,51,51,53,51,51,53,52,50,51,52,51,50,50,53,53,53,48,53,52,56,66,72,60,45,55,70,58,53,43,35,54,51,9,52,52,31,51,77,69,68,59,72,64,65,76,87,33,34,54,64,79,74,43,77,41,64,47,52,59,70,41,51,33,26,31,69,40,67,50,80,44,36,66,34,24,56,63,87,64,52,69,50,22,61,28,55,52,79,74,47,76,78,32,56,76,48,39,31,32,26,65,38,66,40,67,69,21,37,35,27,36,23,32,61,30,53,44,25,68,12,68,24,59,38,34,37,45,83,54,33,47,44,58,33,45,80,67,59,30,32,42,84,52,131

Organism: NCBI:txid2918802

Sequence (211 aa):
MAVAGGAQIVAATPEIAAMARAALEGCKAAPTICLNNAGIQVAEALTPGGVGAAGVIGVGKTAAEATVAKTVANRVKENVTTSQVARESSNFGQYSKAEGSVQESLGIWPPNRGAYGPVEKVTLPNGAIIDRYGSTKGTFTSPVGVPFENRALPSYSANAPYNVYKVLKPIDGVSKSKILPWFGQKGQGTQYELPKPVQWYLDNHYLGENK